Protein AF-A0A956QJ34-F1 (afdb_monomer_lite)

Structure (mmCIF, N/CA/C/O backbone):
data_AF-A0A956QJ34-F1
#
_entry.id   AF-A0A956QJ34-F1
#
loop_
_atom_site.group_PDB
_atom_site.id
_atom_site.type_symbol
_atom_site.label_atom_id
_atom_site.label_alt_id
_atom_site.label_comp_id
_atom_site.label_asym_id
_atom_site.label_entity_id
_atom_site.label_seq_id
_atom_site.pdbx_PDB_ins_code
_atom_site.Cartn_x
_atom_site.Cartn_y
_atom_site.Cartn_z
_atom_site.occupancy
_atom_site.B_iso_or_equiv
_atom_site.auth_seq_id
_atom_site.auth_comp_id
_atom_site.auth_asym_id
_atom_site.auth_atom_id
_atom_site.pdbx_PDB_model_num
ATOM 1 N N . MET A 1 1 ? -0.186 14.886 18.503 1.00 52.19 1 MET A N 1
ATOM 2 C CA . MET A 1 1 ? -1.496 14.239 18.730 1.00 52.19 1 MET A CA 1
ATOM 3 C C . MET A 1 1 ? -1.868 13.532 17.448 1.00 52.19 1 MET A C 1
ATOM 5 O O . MET A 1 1 ? -1.970 14.208 16.432 1.00 52.19 1 MET A O 1
ATOM 9 N N . ALA A 1 2 ? -1.998 12.209 17.478 1.00 63.25 2 ALA A N 1
ATOM 10 C CA . ALA A 1 2 ? -2.493 11.466 16.329 1.00 63.25 2 ALA A CA 1
ATOM 11 C C . ALA A 1 2 ? -3.975 11.788 16.084 1.00 63.25 2 ALA A C 1
ATOM 13 O O . ALA A 1 2 ? -4.710 12.166 17.001 1.00 63.25 2 ALA A O 1
ATOM 14 N N . ALA A 1 3 ? -4.411 11.689 14.831 1.00 85.81 3 ALA A N 1
ATOM 15 C CA . ALA A 1 3 ? -5.811 11.859 14.484 1.00 85.81 3 ALA A CA 1
ATOM 16 C C . ALA A 1 3 ? -6.603 10.595 14.852 1.00 85.81 3 ALA A C 1
ATOM 18 O O . ALA A 1 3 ? -6.095 9.487 14.744 1.00 85.81 3 ALA A O 1
ATOM 19 N N . LEU A 1 4 ? -7.879 10.749 15.222 1.00 89.19 4 LEU A N 1
ATOM 20 C CA . LEU A 1 4 ? -8.720 9.631 15.678 1.00 89.19 4 LEU A CA 1
ATOM 21 C C . LEU A 1 4 ? -8.763 8.430 14.712 1.00 89.19 4 LEU A C 1
ATOM 23 O O . LEU A 1 4 ? -8.824 7.298 15.169 1.00 89.19 4 LEU A O 1
ATOM 27 N N . HIS A 1 5 ? -8.722 8.661 13.395 1.00 87.50 5 HIS A N 1
ATOM 28 C CA . HIS A 1 5 ? -8.727 7.571 12.412 1.00 87.50 5 HIS A CA 1
ATOM 29 C C . HIS A 1 5 ? -7.421 6.761 12.418 1.00 87.50 5 HIS A C 1
ATOM 31 O O . HIS A 1 5 ? -7.475 5.551 12.239 1.00 87.50 5 HIS A O 1
ATOM 37 N N . GLU A 1 6 ? -6.271 7.382 12.689 1.00 87.19 6 GLU A N 1
ATOM 38 C CA . GLU A 1 6 ? -5.000 6.657 12.821 1.00 87.19 6 GLU A CA 1
ATOM 39 C C . GLU A 1 6 ? -5.003 5.750 14.054 1.00 87.19 6 GLU A C 1
ATOM 41 O O . GLU A 1 6 ? -4.564 4.606 13.992 1.00 87.19 6 GLU A O 1
ATOM 46 N N . GLU A 1 7 ? -5.602 6.210 15.152 1.00 91.75 7 GLU A N 1
ATOM 47 C CA . GLU A 1 7 ? -5.738 5.397 16.365 1.00 91.75 7 GLU A CA 1
ATOM 48 C C . GLU A 1 7 ? -6.733 4.247 16.196 1.00 91.75 7 GLU A C 1
ATOM 50 O O . GLU A 1 7 ? -6.489 3.130 16.648 1.00 91.75 7 GLU A O 1
ATOM 55 N N . MET A 1 8 ? -7.837 4.489 15.484 1.00 92.75 8 MET A N 1
ATOM 56 C CA . MET A 1 8 ? -8.764 3.424 15.095 1.00 92.75 8 MET A CA 1
ATOM 57 C C . MET A 1 8 ? -8.072 2.377 14.214 1.00 92.75 8 MET A C 1
ATOM 59 O O . MET A 1 8 ? -8.263 1.184 14.442 1.00 92.75 8 MET A O 1
ATOM 63 N N . LYS A 1 9 ? -7.243 2.804 13.246 1.00 89.44 9 LYS A N 1
ATOM 64 C CA . LYS A 1 9 ? -6.450 1.892 12.409 1.00 89.44 9 LYS A CA 1
ATOM 65 C C . LYS A 1 9 ? -5.505 1.043 13.248 1.00 89.44 9 LYS A C 1
ATOM 67 O O . LYS A 1 9 ? -5.485 -0.168 13.071 1.00 89.44 9 LYS A O 1
ATOM 72 N N . ALA A 1 10 ? -4.756 1.663 14.160 1.00 86.50 10 ALA A N 1
ATOM 73 C CA . ALA A 1 10 ? -3.816 0.955 15.024 1.00 86.50 10 ALA A CA 1
ATOM 74 C C . ALA A 1 10 ? -4.523 -0.121 15.860 1.00 86.50 10 ALA A C 1
ATOM 76 O O . ALA A 1 10 ? -4.116 -1.277 15.839 1.00 86.50 10 ALA A O 1
ATOM 77 N N . VAL A 1 11 ? -5.636 0.229 16.514 1.00 92.12 11 VAL A N 1
ATOM 78 C CA . VAL A 1 11 ? -6.404 -0.713 17.342 1.00 92.12 11 VAL A CA 1
ATOM 79 C C . VAL A 1 11 ? -6.970 -1.880 16.534 1.00 92.12 11 VAL A C 1
ATOM 81 O O . VAL A 1 11 ? -6.921 -3.017 16.998 1.00 92.12 11 VAL A O 1
ATOM 84 N N . LEU A 1 12 ? -7.521 -1.617 15.349 1.00 90.69 12 LEU A N 1
ATOM 85 C CA . LEU A 1 12 ? -8.081 -2.670 14.501 1.00 90.69 12 LEU A CA 1
ATOM 86 C C . LEU A 1 12 ? -6.990 -3.541 13.862 1.00 90.69 12 LEU A C 1
ATOM 88 O O . LEU A 1 12 ? -7.183 -4.744 13.723 1.00 90.69 12 LEU A O 1
ATOM 92 N N . SER A 1 13 ? -5.836 -2.954 13.536 1.00 84.88 13 SER A N 1
ATOM 93 C CA . SER A 1 13 ? -4.658 -3.687 13.060 1.00 84.88 13 SER A CA 1
ATOM 94 C C . SER A 1 13 ? -4.116 -4.628 14.139 1.00 84.88 13 SER A C 1
ATOM 96 O O . SER A 1 13 ? -3.889 -5.803 13.876 1.00 84.88 13 SER A O 1
ATOM 98 N N . GLU A 1 14 ? -3.997 -4.148 15.382 1.00 85.12 14 GLU A N 1
ATOM 99 C CA . GLU A 1 14 ? -3.580 -4.959 16.536 1.00 85.12 14 GLU A CA 1
ATOM 100 C C . GLU A 1 14 ? -4.583 -6.072 16.867 1.00 85.12 14 GLU A C 1
ATOM 102 O O . GLU A 1 14 ? -4.193 -7.143 17.323 1.00 85.12 14 GLU A O 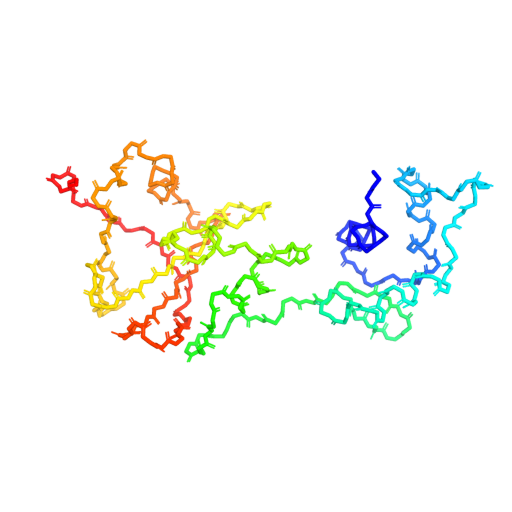1
ATOM 107 N N . ALA A 1 15 ? -5.879 -5.824 16.662 1.00 86.69 15 ALA A N 1
ATOM 108 C CA . ALA A 1 15 ? -6.923 -6.810 16.912 1.00 86.69 15 ALA A CA 1
ATOM 109 C C . ALA A 1 15 ? -6.983 -7.912 15.848 1.00 86.69 15 ALA A C 1
ATOM 111 O O 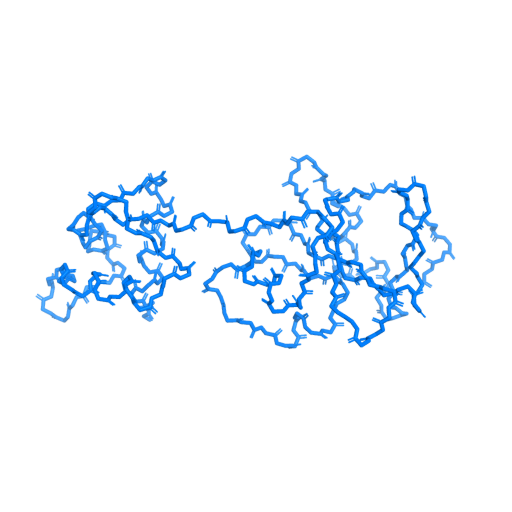. ALA A 1 15 ? -7.406 -9.017 16.166 1.00 86.69 15 ALA A O 1
ATOM 112 N N . GLN A 1 16 ? -6.603 -7.598 14.604 1.00 81.88 16 GLN A N 1
ATOM 113 C CA . GLN A 1 16 ? -6.753 -8.464 13.427 1.00 81.88 16 GLN A CA 1
ATOM 114 C C . GLN A 1 16 ? -8.183 -8.998 13.200 1.00 81.88 16 GLN A C 1
ATOM 116 O O . GLN A 1 16 ? -8.385 -9.965 12.470 1.00 81.88 16 GLN A O 1
ATOM 121 N N . GLU A 1 17 ? -9.192 -8.349 13.782 1.00 88.31 17 GLU A N 1
ATOM 122 C CA . GLU A 1 17 ?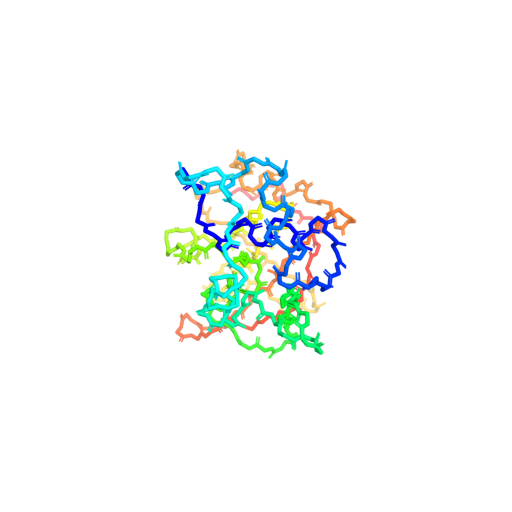 -10.603 -8.696 13.625 1.00 88.31 17 GLU A CA 1
ATOM 123 C C . GLU A 1 17 ? -11.496 -7.448 13.745 1.00 88.31 17 GLU A C 1
ATOM 125 O O . GLU A 1 17 ? -11.101 -6.460 14.380 1.00 88.31 17 GLU A O 1
ATOM 130 N N . PRO A 1 18 ? -12.713 -7.460 13.165 1.00 93.50 18 PRO A N 1
ATOM 131 C CA . PRO A 1 18 ? -13.675 -6.387 13.369 1.00 93.50 18 PRO A CA 1
ATOM 132 C C . PRO A 1 18 ? -14.081 -6.268 14.842 1.00 93.50 18 PRO A C 1
ATOM 134 O O . PRO A 1 18 ? -14.436 -7.254 15.489 1.00 93.50 18 PRO A O 1
ATOM 137 N N . LEU A 1 19 ? -14.099 -5.042 15.362 1.00 96.06 19 LEU A N 1
ATOM 138 C CA . LEU A 1 19 ? -14.433 -4.752 16.755 1.00 96.06 19 LEU A CA 1
ATOM 139 C C . LEU A 1 19 ? -15.710 -3.928 16.884 1.00 96.06 19 LEU A C 1
ATOM 141 O O . LEU A 1 19 ? -16.022 -3.076 16.053 1.00 96.06 19 LEU A O 1
ATOM 145 N N . GLU A 1 20 ? -16.411 -4.115 17.999 1.00 97.31 20 GLU A N 1
ATOM 146 C CA . GLU A 1 20 ? -17.481 -3.205 18.400 1.00 97.31 20 GLU A CA 1
ATOM 147 C C . GLU A 1 20 ? -16.931 -1.774 18.553 1.00 97.31 20 GLU A C 1
ATOM 149 O O . GLU A 1 20 ? -15.875 -1.586 19.169 1.00 97.31 20 GLU A O 1
ATOM 154 N N . PRO A 1 21 ? -17.647 -0.733 18.091 1.00 96.62 21 PRO A N 1
ATOM 155 C CA . PRO A 1 21 ? -17.224 0.658 18.269 1.00 96.62 21 PRO A CA 1
ATOM 156 C C . PRO A 1 21 ? -16.893 1.041 19.723 1.00 96.62 21 PRO A C 1
ATOM 158 O O . PRO A 1 21 ? -16.019 1.876 19.964 1.00 96.62 21 PRO A O 1
ATOM 161 N N . ALA A 1 22 ? -17.569 0.419 20.697 1.00 95.12 22 ALA A N 1
ATOM 162 C CA . ALA A 1 22 ? -17.275 0.571 22.122 1.00 95.12 22 ALA A CA 1
ATOM 163 C C . ALA A 1 22 ? -15.912 -0.022 22.509 1.00 95.12 22 ALA A C 1
ATOM 165 O O . ALA A 1 22 ? -15.121 0.657 23.159 1.00 95.12 22 ALA A O 1
ATOM 166 N N . ALA A 1 23 ? -15.595 -1.229 22.034 1.00 94.94 23 ALA A N 1
ATOM 167 C CA . ALA A 1 23 ? -14.302 -1.865 22.276 1.00 94.94 23 ALA A CA 1
ATOM 168 C C . ALA A 1 23 ? -13.145 -1.060 21.658 1.00 94.94 23 ALA A C 1
ATOM 170 O O . ALA A 1 23 ? -12.076 -0.953 22.256 1.00 94.94 23 ALA A O 1
ATOM 171 N N . ILE A 1 24 ? -13.362 -0.432 20.496 1.00 94.50 24 ILE A N 1
ATOM 172 C CA . ILE A 1 24 ? -12.372 0.471 19.889 1.00 94.50 24 ILE A CA 1
ATOM 173 C C . ILE A 1 24 ? -12.129 1.685 20.792 1.00 94.50 24 ILE A C 1
ATOM 175 O O . ILE A 1 24 ? -10.982 2.004 21.097 1.00 94.50 24 ILE A O 1
ATOM 179 N N . ALA A 1 25 ? -13.193 2.343 21.264 1.00 93.44 25 ALA A N 1
ATOM 180 C CA . ALA A 1 25 ? -13.077 3.485 22.173 1.00 93.44 25 ALA A CA 1
ATOM 181 C C . ALA A 1 25 ? -12.336 3.132 23.476 1.00 93.44 25 ALA A C 1
ATOM 183 O O . ALA A 1 25 ? -11.500 3.911 23.940 1.00 93.44 25 ALA A O 1
ATOM 184 N N . GLU A 1 26 ? -12.616 1.959 24.045 1.00 91.50 26 GLU A N 1
ATOM 185 C CA . GLU A 1 26 ? -11.951 1.454 25.248 1.00 91.50 26 GLU A CA 1
ATOM 186 C C . GLU A 1 26 ? -10.467 1.177 25.014 1.00 91.50 26 GLU A C 1
ATOM 188 O O . GLU A 1 26 ? -9.641 1.620 25.807 1.00 91.50 26 GLU A O 1
ATOM 193 N N . ARG A 1 27 ? -10.098 0.517 23.909 1.00 93.25 27 ARG A N 1
ATOM 194 C CA . ARG A 1 27 ? -8.692 0.229 23.577 1.00 93.25 27 ARG A CA 1
ATOM 195 C C . ARG A 1 27 ? -7.888 1.499 23.280 1.00 93.25 27 ARG A C 1
ATOM 197 O O . ARG A 1 27 ? -6.745 1.622 23.722 1.00 93.25 27 ARG A O 1
ATOM 204 N N . ILE A 1 28 ? -8.487 2.483 22.606 1.00 91.75 28 ILE A N 1
ATOM 205 C CA . ILE A 1 28 ? -7.862 3.800 22.397 1.00 91.75 28 ILE A CA 1
ATOM 206 C C . ILE A 1 28 ? -7.606 4.496 23.745 1.00 91.75 28 ILE A C 1
ATOM 208 O O . ILE A 1 28 ? -6.532 5.059 23.957 1.00 91.75 28 ILE A O 1
ATOM 212 N N . ALA A 1 29 ? -8.563 4.433 24.676 1.00 88.94 29 ALA A N 1
ATOM 213 C CA . ALA A 1 29 ? -8.399 5.016 26.005 1.00 88.94 29 ALA A CA 1
ATOM 214 C C . ALA A 1 29 ? -7.357 4.260 26.850 1.00 88.94 29 ALA A C 1
ATOM 216 O O . ALA A 1 29 ? -6.493 4.887 27.460 1.00 88.94 29 ALA A O 1
ATOM 217 N N . ALA A 1 30 ? -7.404 2.924 26.851 1.00 86.44 30 ALA A N 1
ATOM 218 C CA . ALA A 1 30 ? -6.505 2.059 27.615 1.00 86.44 30 ALA A CA 1
ATOM 219 C C . ALA A 1 30 ? -5.049 2.157 27.146 1.00 86.44 30 ALA A C 1
ATOM 221 O O . ALA A 1 30 ? -4.130 2.083 27.956 1.00 86.44 30 ALA A O 1
ATOM 222 N N . SER A 1 31 ? -4.832 2.374 25.848 1.00 83.12 31 SER A N 1
ATOM 223 C CA . SER A 1 31 ? -3.497 2.594 25.291 1.00 83.12 31 SER A CA 1
ATOM 224 C C . SER A 1 31 ? -2.930 3.989 25.586 1.00 83.12 31 SER A C 1
ATOM 226 O O . SER A 1 31 ? -1.773 4.257 25.274 1.00 83.12 31 SER A O 1
ATOM 228 N N . GLY A 1 32 ? -3.729 4.897 26.164 1.00 80.75 32 GLY A N 1
ATOM 229 C CA . GLY A 1 32 ? -3.329 6.275 26.454 1.00 80.75 32 GLY A CA 1
ATOM 230 C C . GLY A 1 32 ? -3.068 7.128 25.208 1.00 80.75 32 GLY A C 1
ATOM 231 O O . GLY A 1 32 ? -2.627 8.271 25.335 1.00 80.75 32 GLY A O 1
ATOM 232 N N . ARG A 1 33 ? -3.342 6.601 24.007 1.00 71.69 33 ARG A N 1
ATOM 233 C CA . ARG A 1 33 ? -3.003 7.243 22.729 1.00 71.69 33 ARG A CA 1
ATOM 234 C C . ARG A 1 33 ? -3.897 8.438 22.424 1.00 71.69 33 ARG A C 1
ATOM 236 O O . ARG A 1 33 ? -3.444 9.434 21.858 1.00 71.69 33 ARG A O 1
ATOM 243 N N . LEU A 1 34 ? -5.163 8.372 22.841 1.00 77.81 34 LEU A N 1
ATOM 244 C CA . LEU A 1 34 ? -6.110 9.465 22.656 1.00 77.81 34 LEU A CA 1
ATOM 245 C C . LEU A 1 34 ? -7.120 9.505 23.800 1.00 77.81 34 LEU A C 1
ATOM 247 O O . LEU A 1 34 ? -8.031 8.687 23.896 1.00 77.81 34 LEU A O 1
ATOM 251 N N . VAL A 1 35 ? -6.964 10.502 24.667 1.00 67.62 35 VAL A N 1
ATOM 252 C CA . VAL A 1 35 ? -7.870 10.741 25.790 1.00 67.62 35 VAL A CA 1
ATOM 253 C C . VAL A 1 35 ? -8.455 12.135 25.641 1.00 67.62 35 VAL A C 1
ATOM 255 O O . VAL A 1 35 ? -7.762 13.091 25.279 1.00 67.62 35 VAL A O 1
ATOM 258 N N . ARG A 1 36 ? -9.756 12.274 25.889 1.00 77.75 36 ARG A N 1
ATOM 259 C CA . ARG A 1 36 ? -10.378 13.596 25.941 1.00 77.75 36 ARG A CA 1
ATOM 260 C C . ARG A 1 36 ? -9.806 14.397 27.113 1.00 77.75 36 ARG A C 1
ATOM 262 O O . ARG A 1 36 ? -9.328 13.834 28.094 1.00 77.75 36 ARG A O 1
ATOM 269 N N . LYS A 1 37 ? -9.930 15.728 27.053 1.00 74.88 37 LYS A N 1
ATOM 270 C CA . LYS A 1 37 ? -9.506 16.634 28.142 1.00 74.88 37 LYS A CA 1
ATOM 271 C C . LYS A 1 37 ? -10.150 16.313 29.498 1.00 74.88 37 LYS A C 1
ATOM 273 O O . LYS A 1 37 ? -9.597 16.678 30.524 1.00 74.88 37 LYS A O 1
ATOM 278 N N . ASP A 1 38 ? -11.309 15.656 29.498 1.00 76.69 38 ASP A N 1
ATOM 279 C CA . ASP A 1 38 ? -12.031 15.215 30.694 1.00 76.69 38 ASP A CA 1
ATOM 280 C C . ASP A 1 38 ? -11.621 13.811 31.181 1.00 76.69 38 ASP A C 1
ATOM 282 O O . ASP A 1 38 ? -12.276 13.259 32.061 1.00 76.69 38 ASP A O 1
ATOM 286 N N . GLY A 1 39 ? -10.566 13.216 30.612 1.00 74.75 39 GLY A N 1
ATOM 287 C CA . GLY A 1 39 ? -10.059 11.893 30.987 1.00 74.75 39 GLY A CA 1
ATOM 288 C C . GLY A 1 39 ? -10.944 10.728 30.537 1.00 74.75 39 GLY A C 1
ATOM 289 O O . GLY A 1 39 ? -10.623 9.575 30.808 1.00 74.75 39 GLY A O 1
ATOM 290 N N . LYS A 1 40 ? -12.061 11.006 29.853 1.00 80.25 40 LYS A N 1
ATOM 291 C CA . LYS A 1 40 ? -13.002 9.980 29.399 1.00 80.25 40 LYS A CA 1
ATOM 292 C C . LYS A 1 40 ? -12.605 9.419 28.028 1.00 80.25 40 LYS A C 1
ATOM 294 O O . LYS A 1 40 ? -11.994 10.136 27.225 1.00 80.25 40 LYS A O 1
ATOM 299 N N . PRO A 1 41 ? -13.010 8.173 27.717 1.00 83.56 41 PRO A N 1
ATOM 300 C CA . PRO A 1 41 ? -12.869 7.612 26.381 1.00 83.56 41 PRO A CA 1
ATOM 301 C C . PRO A 1 41 ? -13.565 8.460 25.314 1.00 83.56 41 PRO A C 1
ATOM 303 O O . PRO A 1 41 ? -14.525 9.196 25.579 1.00 83.56 41 PRO A O 1
ATOM 306 N N . VAL A 1 42 ? -13.096 8.324 24.076 1.00 89.19 42 VAL A N 1
ATOM 307 C CA . VAL A 1 42 ? -13.759 8.907 22.907 1.00 89.19 42 VAL A CA 1
ATOM 308 C C . VAL A 1 42 ? -15.180 8.326 22.792 1.00 89.19 42 VAL A C 1
ATOM 310 O O . VAL A 1 42 ? -15.345 7.113 22.886 1.00 89.19 42 VAL A O 1
ATOM 313 N N . PRO A 1 43 ? -16.233 9.143 22.599 1.00 93.19 43 PRO A N 1
ATOM 314 C CA . PRO A 1 43 ? -17.591 8.639 22.449 1.00 93.19 43 PRO A CA 1
ATOM 315 C C . PRO A 1 43 ? -17.718 7.675 21.276 1.00 93.19 43 PRO A C 1
ATOM 317 O O . PRO A 1 43 ? -17.251 7.973 20.178 1.00 93.19 43 PRO A O 1
ATOM 320 N N . VAL A 1 44 ? -18.476 6.598 21.472 1.00 94.19 44 VAL A N 1
ATOM 321 C CA . VAL A 1 44 ? -18.819 5.637 20.412 1.00 94.19 44 VAL A CA 1
ATOM 322 C C . VAL A 1 44 ? -19.376 6.331 19.167 1.00 94.19 44 VAL A C 1
ATOM 324 O O . VAL A 1 44 ? -18.954 6.039 18.053 1.00 94.19 44 VAL A O 1
ATOM 327 N N . ALA A 1 45 ? -20.250 7.326 19.345 1.00 94.00 45 ALA A N 1
ATOM 328 C CA . ALA A 1 45 ? -20.796 8.100 18.232 1.00 94.00 45 ALA A CA 1
ATOM 329 C C . ALA A 1 45 ? -19.709 8.807 17.399 1.00 94.00 45 ALA A C 1
ATOM 331 O O . ALA A 1 45 ? -19.852 8.927 16.186 1.00 94.00 45 ALA A O 1
ATOM 332 N N . GLN A 1 46 ? -18.608 9.246 18.021 1.00 93.62 46 GLN A N 1
ATOM 333 C CA . GLN A 1 46 ? -17.477 9.834 17.299 1.00 93.62 46 GLN A CA 1
ATOM 334 C C . GLN A 1 46 ? -16.656 8.779 16.557 1.00 93.62 46 GLN A C 1
ATOM 336 O O . GLN A 1 46 ? -16.183 9.081 15.466 1.00 93.62 46 GLN A O 1
ATOM 341 N N . ILE A 1 47 ? -16.513 7.565 17.101 1.00 94.75 47 ILE A N 1
ATOM 342 C CA . ILE A 1 47 ? -15.877 6.434 16.404 1.00 94.75 47 ILE A CA 1
ATOM 343 C C . ILE A 1 47 ? -16.672 6.085 15.143 1.00 94.75 47 ILE A C 1
ATOM 345 O O . ILE A 1 47 ? -16.114 6.066 14.051 1.00 94.75 47 ILE A O 1
ATOM 349 N N . VAL A 1 48 ? -17.990 5.905 15.272 1.00 95.06 48 VAL A N 1
ATOM 350 C CA . VAL A 1 48 ? -18.877 5.576 14.143 1.00 95.06 48 VAL A CA 1
ATOM 351 C C . VAL A 1 48 ? -18.891 6.697 13.103 1.00 95.06 48 VAL A C 1
ATOM 353 O O . VAL A 1 48 ? -18.677 6.443 11.920 1.00 95.06 48 VAL A O 1
ATOM 356 N N . ALA A 1 49 ? -19.072 7.951 13.531 1.00 93.19 49 ALA A N 1
ATOM 357 C CA . ALA A 1 49 ? -19.044 9.097 12.622 1.00 93.19 49 ALA A CA 1
ATOM 358 C C . ALA A 1 49 ? -17.684 9.247 11.928 1.00 93.19 49 ALA A C 1
ATOM 360 O O . ALA A 1 49 ? -17.617 9.668 10.773 1.00 93.19 49 ALA A O 1
ATOM 361 N N . ARG A 1 50 ? -16.588 8.903 12.618 1.00 93.88 50 ARG A N 1
ATOM 362 C CA . ARG A 1 50 ? -15.254 8.910 12.025 1.00 93.88 50 ARG A CA 1
ATOM 363 C C . ARG A 1 50 ? -15.115 7.806 10.989 1.00 93.88 50 ARG A C 1
ATOM 365 O O . ARG A 1 50 ? -14.688 8.126 9.893 1.00 93.88 50 ARG A O 1
ATOM 372 N N . ALA A 1 51 ? -15.510 6.572 11.290 1.00 92.31 51 ALA A N 1
ATOM 373 C CA . ALA A 1 51 ? -15.465 5.475 10.326 1.00 92.31 51 ALA A CA 1
ATOM 374 C C . ALA A 1 51 ? -16.251 5.811 9.049 1.00 92.31 51 ALA A C 1
ATOM 376 O O . ALA A 1 51 ? -15.719 5.689 7.952 1.00 92.31 51 ALA A O 1
ATOM 377 N N . GLY A 1 52 ? -17.464 6.359 9.190 1.00 89.81 52 GLY A N 1
ATOM 378 C CA . GLY A 1 52 ? -18.290 6.767 8.047 1.00 89.81 52 GLY A CA 1
ATOM 379 C C . GLY A 1 52 ? -17.691 7.887 7.187 1.00 89.81 52 GLY A C 1
ATOM 380 O O . GLY A 1 52 ? -18.073 8.035 6.031 1.00 89.81 52 GLY A O 1
ATOM 381 N N . LYS A 1 53 ? -16.739 8.667 7.718 1.00 89.25 53 LYS A N 1
ATOM 382 C CA . LYS A 1 53 ? -16.008 9.687 6.951 1.00 89.25 53 LYS A CA 1
ATOM 383 C C . LYS A 1 53 ? -14.861 9.098 6.112 1.00 89.25 53 LYS A C 1
ATOM 385 O O . LYS A 1 53 ? -14.423 9.770 5.187 1.00 89.25 53 LYS A O 1
ATOM 390 N N . TYR A 1 54 ? -14.394 7.891 6.436 1.00 84.69 54 TYR A N 1
ATOM 391 C CA . TYR A 1 54 ? -13.265 7.221 5.777 1.00 84.69 54 TYR A CA 1
ATOM 392 C C . TYR A 1 54 ? -13.664 5.801 5.313 1.00 84.69 54 TYR A C 1
ATOM 394 O O . TYR A 1 54 ? -13.129 4.809 5.823 1.00 84.69 54 TYR A O 1
ATOM 402 N N . PRO A 1 55 ? -14.637 5.671 4.389 1.00 85.94 55 PRO A N 1
ATOM 403 C CA . PRO A 1 55 ? -15.125 4.377 3.888 1.00 85.94 55 PRO A CA 1
ATOM 404 C C . PRO A 1 55 ? -14.079 3.564 3.099 1.00 85.94 55 PRO A C 1
ATOM 406 O O . PRO A 1 55 ? -14.300 2.396 2.773 1.00 85.94 55 PRO A O 1
ATOM 409 N N . GLU A 1 56 ? -12.952 4.176 2.748 1.00 76.88 56 GLU A N 1
ATOM 410 C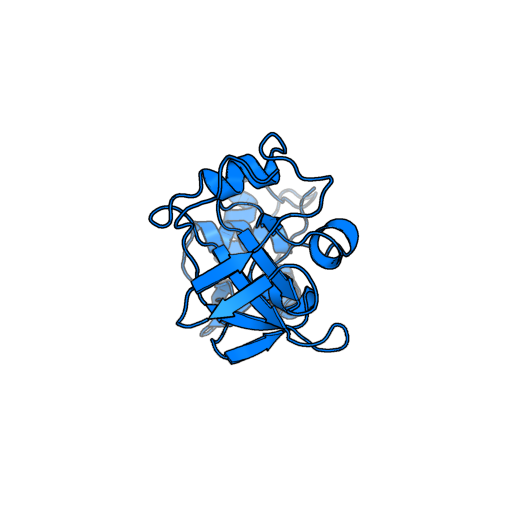 CA . GLU A 1 56 ? -11.779 3.532 2.160 1.00 76.88 56 GLU A CA 1
ATOM 411 C C . GLU A 1 56 ? -10.890 2.831 3.199 1.00 76.88 56 GLU A C 1
ATOM 413 O O . GLU A 1 56 ? -10.150 1.916 2.847 1.00 76.88 56 GLU A O 1
ATOM 418 N N . LEU A 1 57 ? -10.978 3.232 4.474 1.00 83.75 57 LEU A N 1
ATOM 419 C CA . LEU A 1 57 ? -10.169 2.683 5.569 1.00 83.75 57 LEU A CA 1
ATOM 420 C C . LEU A 1 57 ? -10.953 1.702 6.438 1.00 83.75 57 LEU A C 1
ATOM 422 O O . LEU A 1 57 ? -10.392 0.720 6.923 1.00 83.75 57 LEU A O 1
ATOM 426 N N . PHE A 1 58 ? -12.238 1.976 6.648 1.00 91.38 58 PHE A N 1
ATOM 427 C CA . PHE A 1 58 ? -13.081 1.213 7.559 1.00 91.38 58 PHE A CA 1
ATOM 428 C C . PHE A 1 58 ? -14.284 0.635 6.834 1.00 91.38 58 PHE A C 1
ATOM 430 O O . PHE A 1 58 ? -14.877 1.270 5.962 1.00 91.38 58 PHE A O 1
ATOM 437 N N . GLU A 1 59 ? -14.689 -0.549 7.264 1.00 92.25 59 GLU A N 1
ATOM 438 C CA . GLU A 1 59 ? -15.930 -1.177 6.839 1.00 92.25 59 GLU A CA 1
ATOM 439 C C . GLU A 1 59 ? -16.783 -1.556 8.046 1.00 92.25 59 GLU A C 1
ATOM 441 O O . GLU A 1 59 ? -16.271 -1.772 9.147 1.00 92.25 59 GLU A O 1
ATOM 446 N N . ASN A 1 60 ? -18.100 -1.596 7.846 1.00 92.38 60 ASN A N 1
ATOM 447 C CA . ASN A 1 60 ? -19.026 -2.095 8.851 1.00 92.38 60 ASN A CA 1
ATOM 448 C C . ASN A 1 60 ? -19.409 -3.534 8.501 1.00 92.38 60 ASN A C 1
ATOM 450 O O . ASN A 1 60 ? -19.993 -3.771 7.445 1.00 92.38 60 ASN A O 1
ATOM 454 N N . ILE A 1 61 ? -19.092 -4.465 9.395 1.00 90.00 61 ILE A N 1
ATOM 455 C CA . ILE A 1 61 ? -19.402 -5.887 9.266 1.00 90.00 61 ILE A CA 1
ATOM 456 C C . ILE A 1 61 ? -20.309 -6.238 10.442 1.00 90.00 61 ILE A C 1
ATOM 458 O O . ILE A 1 61 ? -19.853 -6.339 11.579 1.00 90.00 61 ILE A O 1
ATOM 462 N N . GLU A 1 62 ? -21.610 -6.357 10.172 1.00 90.88 62 GLU A N 1
ATOM 463 C CA . GLU A 1 62 ? -22.628 -6.735 11.165 1.00 90.88 62 GLU A CA 1
ATOM 464 C C . GLU A 1 62 ? -22.620 -5.863 12.440 1.00 90.88 62 GLU A C 1
ATOM 466 O O . GLU A 1 62 ? -22.784 -6.353 13.553 1.00 90.88 62 GLU A O 1
ATOM 471 N N . GLY A 1 63 ? -22.420 -4.549 12.296 1.00 90.38 63 GLY A N 1
ATOM 472 C CA . GLY A 1 63 ? -22.381 -3.612 13.426 1.00 90.38 63 GLY A CA 1
ATOM 473 C C . GLY A 1 63 ? -20.989 -3.402 14.029 1.00 90.38 63 GLY A C 1
ATOM 474 O O . GLY A 1 63 ? -20.774 -2.392 14.703 1.00 90.38 63 GLY A O 1
ATOM 475 N N . LYS A 1 64 ? -20.020 -4.259 13.700 1.00 95.44 64 LYS A N 1
ATOM 476 C CA . LYS A 1 64 ? -18.608 -4.091 14.058 1.00 95.44 64 LYS A CA 1
ATOM 477 C C . LYS A 1 64 ? -17.876 -3.280 13.000 1.00 95.44 64 LYS A C 1
ATOM 479 O O . LYS A 1 64 ? -18.260 -3.261 11.834 1.00 95.44 64 LYS A O 1
ATOM 484 N N . LEU A 1 65 ? -16.809 -2.608 13.405 1.00 94.88 65 LEU A N 1
ATOM 485 C CA . LEU A 1 65 ? -15.910 -1.907 12.500 1.00 94.88 65 LEU A CA 1
ATOM 486 C C . LEU A 1 65 ? -14.675 -2.763 12.259 1.00 94.88 65 LEU A C 1
ATOM 488 O O . LEU A 1 65 ? -13.997 -3.141 13.209 1.00 94.88 65 LEU A O 1
ATOM 492 N N . GLY A 1 66 ? -14.396 -3.054 10.995 1.00 91.00 66 GLY A N 1
ATOM 493 C CA . GLY A 1 66 ? -13.161 -3.682 10.544 1.00 91.00 66 GLY A CA 1
ATOM 494 C C . GLY A 1 66 ? -12.272 -2.687 9.809 1.00 91.00 66 GLY A C 1
ATOM 495 O O . GLY A 1 66 ? -12.733 -1.631 9.359 1.00 91.00 66 GLY A O 1
ATOM 496 N N . LEU A 1 67 ? -10.992 -3.033 9.674 1.00 87.19 67 LEU A N 1
ATOM 497 C CA . LEU A 1 67 ? -10.183 -2.450 8.612 1.00 87.19 67 LEU A CA 1
ATOM 498 C C . LEU A 1 67 ? -10.693 -3.008 7.299 1.00 87.19 67 LEU A C 1
ATOM 500 O O . LEU A 1 67 ? -10.737 -4.225 7.133 1.00 87.19 67 LEU A O 1
ATOM 504 N N . LYS A 1 68 ? -11.041 -2.118 6.374 1.00 83.75 68 LYS A N 1
ATOM 505 C CA . LYS A 1 68 ? -11.387 -2.549 5.032 1.00 83.75 68 LYS A CA 1
ATOM 506 C C . LYS A 1 68 ? -10.160 -3.214 4.425 1.00 83.75 68 LYS A C 1
ATOM 508 O O . LYS A 1 68 ? -9.097 -2.589 4.370 1.00 83.75 68 LYS A O 1
ATOM 513 N N . ALA A 1 69 ? -10.289 -4.461 3.983 1.00 64.38 69 ALA A N 1
ATOM 514 C CA . ALA A 1 69 ? -9.206 -5.135 3.275 1.00 64.38 69 ALA A CA 1
ATOM 515 C C . ALA A 1 69 ? -8.828 -4.355 2.002 1.00 64.38 69 ALA A C 1
ATOM 517 O O . ALA A 1 69 ? -9.671 -3.651 1.426 1.00 64.38 69 ALA A O 1
ATOM 518 N N . PRO A 1 70 ? -7.558 -4.419 1.563 1.00 64.69 70 PRO A N 1
ATOM 519 C CA . PRO A 1 70 ? -7.174 -4.524 0.180 1.00 64.69 70 PRO A CA 1
ATOM 520 C C . PRO A 1 70 ? -8.312 -4.537 -0.832 1.00 64.69 70 PRO A C 1
ATOM 522 O O . PRO A 1 70 ? -8.929 -5.587 -0.922 1.00 64.69 70 PRO A O 1
ATOM 525 N N . ASP A 1 71 ? -8.582 -3.498 -1.620 1.00 70.62 71 ASP A N 1
ATOM 526 C CA . ASP A 1 71 ? -9.041 -3.822 -2.966 1.00 70.62 71 ASP A CA 1
ATOM 527 C C . ASP A 1 71 ? -7.763 -4.384 -3.589 1.00 70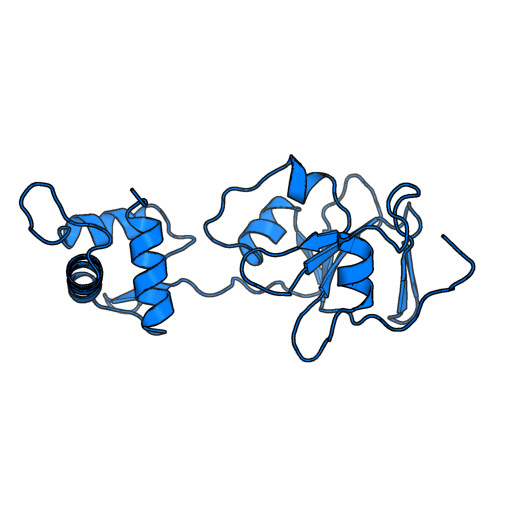.62 71 ASP A C 1
ATOM 529 O O . ASP A 1 71 ? -6.791 -3.624 -3.713 1.00 70.62 71 ASP A O 1
ATOM 533 N N . PRO A 1 72 ? -7.680 -5.692 -3.865 1.00 81.00 72 PRO A N 1
ATOM 534 C CA . PRO A 1 72 ? -6.439 -6.262 -4.348 1.00 81.00 72 PRO A CA 1
ATOM 535 C C . PRO A 1 72 ? -6.047 -5.568 -5.653 1.00 81.00 72 PRO A C 1
ATOM 537 O O . PRO A 1 72 ? -6.902 -5.134 -6.434 1.00 81.00 72 PRO A O 1
ATOM 540 N N . LEU A 1 73 ? -4.743 -5.438 -5.881 1.00 90.75 73 LEU A N 1
ATOM 541 C CA . LEU A 1 73 ? -4.262 -5.156 -7.224 1.00 90.75 73 LEU A CA 1
ATOM 542 C C . LEU A 1 73 ? -4.612 -6.360 -8.103 1.00 90.75 73 LEU A C 1
ATOM 544 O O . LEU A 1 73 ? -4.334 -7.504 -7.744 1.00 90.75 73 LEU A O 1
ATOM 548 N N . VAL A 1 74 ? -5.257 -6.096 -9.234 1.00 92.69 74 VAL A N 1
ATOM 549 C CA . VAL A 1 74 ? -5.718 -7.121 -10.170 1.00 92.69 74 VAL A CA 1
ATOM 550 C C . VAL A 1 74 ? -4.785 -7.123 -11.370 1.00 92.69 74 VAL A C 1
ATOM 552 O O . VAL A 1 74 ? -4.603 -6.093 -12.019 1.00 92.69 74 VAL A O 1
ATOM 555 N N . VAL A 1 75 ? -4.174 -8.274 -11.651 1.00 93.25 75 VAL A N 1
ATOM 556 C CA . VAL A 1 75 ? -3.285 -8.434 -12.810 1.00 93.25 75 VAL A CA 1
ATOM 557 C C . VAL A 1 75 ? -4.056 -8.119 -14.093 1.00 93.25 75 VAL A C 1
ATOM 559 O O . VAL A 1 75 ? -5.165 -8.615 -14.294 1.00 93.25 75 VAL A O 1
ATOM 562 N N . GLY A 1 76 ? -3.471 -7.284 -14.948 1.00 92.44 76 GLY A N 1
ATOM 563 C CA . GLY A 1 76 ? -4.073 -6.815 -16.195 1.00 92.44 76 GLY A CA 1
ATOM 564 C C . GLY A 1 76 ? -4.993 -5.599 -16.048 1.00 92.44 76 GLY A C 1
ATOM 565 O O . GLY A 1 76 ? -5.509 -5.125 -17.055 1.00 92.44 76 GLY A O 1
ATOM 566 N N . GLN A 1 77 ? -5.208 -5.080 -14.834 1.00 95.25 77 GLN A N 1
ATOM 567 C CA . GLN A 1 77 ? -5.957 -3.841 -14.629 1.00 95.25 77 GLN A CA 1
ATOM 568 C C . GLN A 1 77 ? -5.032 -2.618 -14.662 1.00 95.25 77 GLN A C 1
ATOM 570 O O . GLN A 1 77 ? -3.909 -2.659 -14.158 1.00 95.25 77 GLN A O 1
ATOM 575 N N . GLU A 1 78 ? -5.538 -1.524 -15.227 1.00 95.12 78 GLU A N 1
ATOM 576 C CA . GLU A 1 78 ? -4.873 -0.223 -15.252 1.00 95.12 78 GLU A CA 1
ATOM 577 C C . GLU A 1 78 ? -5.088 0.560 -13.950 1.00 95.12 78 GLU A C 1
ATOM 579 O O . GLU A 1 78 ? -6.172 0.548 -13.356 1.00 95.12 78 GLU A O 1
ATOM 584 N N . TYR A 1 79 ? -4.038 1.255 -13.524 1.00 95.00 79 TYR A N 1
ATOM 585 C CA . TYR A 1 79 ? -4.004 2.085 -12.334 1.00 95.00 79 TYR A CA 1
ATOM 586 C C . TYR A 1 79 ? -3.210 3.366 -12.589 1.00 95.00 79 TYR A C 1
ATOM 588 O O . TYR A 1 79 ? -2.081 3.343 -13.092 1.00 95.00 79 TYR A O 1
ATOM 596 N N . THR A 1 80 ? -3.745 4.491 -12.122 1.00 93.81 80 THR A N 1
ATOM 597 C CA . THR A 1 80 ? -2.931 5.685 -11.896 1.00 93.81 80 THR A CA 1
ATOM 598 C C . THR A 1 80 ? -1.951 5.426 -10.744 1.00 93.81 80 THR A C 1
ATOM 600 O O . THR A 1 80 ? -2.170 4.573 -9.877 1.00 93.81 80 THR A O 1
ATOM 603 N N . ARG A 1 81 ? -0.881 6.222 -10.654 1.00 93.31 81 ARG A N 1
ATOM 604 C CA . ARG A 1 81 ? 0.083 6.128 -9.538 1.00 93.31 81 ARG A CA 1
ATOM 605 C C . ARG A 1 81 ? -0.564 6.442 -8.182 1.00 93.31 81 ARG A C 1
ATOM 607 O O . ARG A 1 81 ? -0.159 5.892 -7.163 1.00 93.31 81 ARG A O 1
ATOM 614 N N . GLU A 1 82 ? -1.596 7.286 -8.171 1.00 90.69 82 GLU A N 1
ATOM 615 C CA . GLU A 1 82 ? -2.398 7.580 -6.977 1.00 90.69 82 GLU A CA 1
ATOM 616 C C . GLU A 1 82 ? -3.298 6.403 -6.581 1.00 90.69 82 GLU A C 1
ATOM 618 O O . GLU A 1 82 ? -3.400 6.071 -5.401 1.00 90.69 82 GLU A O 1
ATOM 623 N N . GLN A 1 83 ? -3.914 5.725 -7.551 1.00 90.62 83 GLN A N 1
ATOM 624 C CA . GLN A 1 83 ? -4.677 4.510 -7.278 1.00 90.62 83 GLN A CA 1
ATOM 625 C C . GLN A 1 83 ? -3.760 3.406 -6.743 1.00 90.62 83 GLN A C 1
ATOM 627 O O . GLN A 1 83 ? -4.078 2.825 -5.708 1.00 90.62 83 GLN A O 1
ATOM 632 N N . ALA A 1 84 ? -2.603 3.174 -7.372 1.00 92.50 84 ALA A N 1
ATOM 633 C CA . ALA A 1 84 ? -1.593 2.235 -6.885 1.00 92.50 84 ALA A CA 1
ATOM 634 C C . ALA A 1 84 ? -1.157 2.560 -5.444 1.00 92.50 84 ALA A C 1
ATOM 636 O O . ALA A 1 84 ? -1.169 1.675 -4.589 1.00 92.50 84 ALA A O 1
ATOM 637 N N . HIS A 1 85 ? -0.888 3.835 -5.141 1.00 91.12 85 HIS A N 1
ATOM 638 C CA . HIS A 1 85 ? -0.623 4.302 -3.778 1.00 91.12 85 HIS A CA 1
ATOM 639 C C . HIS A 1 85 ? -1.753 3.948 -2.808 1.00 91.12 85 HIS A C 1
ATOM 641 O O . HIS A 1 85 ? -1.500 3.350 -1.772 1.00 91.12 85 HIS A O 1
ATOM 647 N N . HIS A 1 86 ? -3.010 4.248 -3.136 1.00 85.19 86 HIS A N 1
ATOM 648 C CA . HIS A 1 86 ? -4.135 3.925 -2.253 1.00 85.19 86 HIS A CA 1
ATOM 649 C C . HIS A 1 86 ? -4.348 2.416 -2.058 1.00 85.19 86 HIS A C 1
ATOM 651 O O . HIS A 1 86 ? -4.958 2.005 -1.067 1.00 85.19 86 HIS A O 1
ATOM 657 N N . ARG A 1 87 ? -3.869 1.577 -2.983 1.00 86.81 87 ARG A N 1
ATOM 658 C CA . ARG A 1 87 ? -3.891 0.119 -2.822 1.00 86.81 87 ARG A CA 1
ATOM 659 C C . ARG A 1 87 ? -2.742 -0.390 -1.955 1.00 86.81 87 ARG A C 1
ATOM 661 O O . ARG A 1 87 ? -2.995 -1.259 -1.127 1.00 86.81 87 ARG A O 1
ATOM 668 N N . LEU A 1 88 ? -1.541 0.165 -2.117 1.00 88.12 88 LEU A N 1
ATOM 669 C CA . LEU A 1 88 ? -0.311 -0.319 -1.481 1.00 88.12 88 LEU A CA 1
ATOM 670 C C . LEU A 1 88 ? 0.023 0.368 -0.144 1.00 88.12 88 LEU A C 1
ATOM 672 O O . LEU A 1 88 ? 0.441 -0.298 0.792 1.00 88.12 88 LEU A O 1
ATOM 676 N N . GLU A 1 89 ? -0.197 1.677 -0.008 1.00 82.94 89 GLU A N 1
ATOM 677 C CA . GLU A 1 89 ? 0.163 2.474 1.177 1.00 82.94 89 GLU A CA 1
ATOM 678 C C . GLU A 1 89 ? -1.073 3.186 1.764 1.00 82.94 89 GLU A C 1
ATOM 680 O O . GLU A 1 89 ? -1.302 4.385 1.610 1.00 82.94 89 GLU A O 1
ATOM 685 N N . ARG A 1 90 ? -1.941 2.420 2.433 1.00 72.94 90 ARG A N 1
ATOM 686 C CA . ARG A 1 90 ? -3.245 2.917 2.902 1.00 72.94 90 ARG A CA 1
ATOM 687 C C . ARG A 1 90 ? -3.174 3.892 4.069 1.00 72.94 90 ARG A C 1
ATOM 689 O O . ARG A 1 90 ? -2.502 3.682 5.079 1.00 72.94 90 ARG A O 1
ATOM 696 N N . GLY A 1 91 ? -4.026 4.912 3.991 1.00 68.75 91 GLY A N 1
ATOM 697 C CA . GLY A 1 91 ? -4.202 5.894 5.058 1.00 68.75 91 GLY A CA 1
ATOM 698 C C . GLY A 1 91 ? -2.995 6.812 5.242 1.00 68.75 91 GLY A C 1
ATOM 699 O O . GLY A 1 91 ? -2.903 7.483 6.265 1.00 68.75 91 GLY A O 1
ATOM 700 N N . THR A 1 92 ? -2.086 6.854 4.270 1.00 75.56 92 THR A N 1
ATOM 701 C CA . THR A 1 92 ? -1.151 7.961 4.097 1.00 75.56 92 THR A CA 1
ATOM 702 C C . THR A 1 92 ? -1.675 8.879 2.990 1.00 75.56 92 THR A C 1
ATOM 704 O O . THR A 1 92 ? -2.553 8.514 2.206 1.00 75.56 92 THR A O 1
ATOM 707 N N . ALA A 1 93 ? -1.213 10.129 2.972 1.00 78.25 93 ALA A N 1
ATOM 708 C CA . ALA A 1 93 ? -1.564 11.056 1.903 1.00 78.25 93 ALA A CA 1
ATOM 709 C C . ALA A 1 93 ? -0.685 10.786 0.678 1.00 78.25 93 ALA A C 1
ATOM 711 O O . ALA A 1 93 ? 0.538 10.679 0.816 1.00 78.25 93 ALA A O 1
ATOM 712 N N . PHE A 1 94 ? -1.298 10.753 -0.509 1.00 84.81 94 PHE A N 1
ATOM 713 C CA . PHE A 1 94 ? -0.562 10.645 -1.764 1.00 84.81 94 PHE A CA 1
ATOM 714 C C . PHE A 1 94 ? 0.474 11.772 -1.880 1.00 84.81 94 PHE A C 1
ATOM 716 O O . PHE A 1 94 ? 0.157 12.952 -1.710 1.00 84.81 94 PHE A O 1
ATOM 723 N N . SER A 1 95 ? 1.724 11.403 -2.172 1.00 88.19 95 SER A N 1
ATOM 724 C CA . SER A 1 95 ? 2.844 12.334 -2.342 1.00 88.19 95 SER A CA 1
ATOM 725 C C . SER A 1 95 ? 3.290 12.349 -3.805 1.00 88.19 95 SER A C 1
ATOM 727 O O . SER A 1 95 ? 4.031 11.449 -4.207 1.00 88.19 95 SER A O 1
ATOM 729 N N . PRO A 1 96 ? 2.940 13.378 -4.602 1.00 86.06 96 PRO A N 1
ATOM 730 C CA . PRO A 1 96 ? 3.397 13.490 -5.989 1.00 86.06 96 PRO A CA 1
ATOM 731 C C . PRO A 1 96 ? 4.925 13.525 -6.127 1.00 86.06 96 PRO A C 1
ATOM 733 O O . PRO A 1 96 ? 5.467 13.122 -7.151 1.00 86.06 96 PRO A O 1
ATOM 736 N N . ALA A 1 97 ? 5.634 14.004 -5.099 1.00 81.44 97 ALA A N 1
ATOM 737 C CA . ALA A 1 97 ? 7.091 14.060 -5.103 1.00 81.44 97 ALA A CA 1
ATOM 738 C C . ALA A 1 97 ? 7.729 12.664 -5.084 1.00 81.44 97 ALA A C 1
ATOM 740 O O . ALA A 1 97 ? 8.728 12.458 -5.760 1.00 81.44 97 ALA A O 1
ATOM 741 N N . THR A 1 98 ? 7.142 11.728 -4.336 1.00 84.31 98 THR A N 1
ATOM 742 C CA . THR A 1 98 ? 7.650 10.357 -4.191 1.00 84.31 98 THR A CA 1
ATOM 743 C C . THR A 1 98 ? 7.011 9.440 -5.227 1.00 84.31 98 THR A C 1
ATOM 745 O O . THR A 1 98 ? 7.691 8.811 -6.027 1.00 84.31 98 THR A O 1
ATOM 748 N N . TRP A 1 99 ? 5.681 9.422 -5.265 1.00 90.19 99 TRP A N 1
ATOM 749 C CA . TRP A 1 99 ? 4.912 8.506 -6.094 1.00 90.19 99 TRP A CA 1
ATOM 750 C C . TRP A 1 99 ? 4.769 8.960 -7.542 1.00 90.19 99 TRP A C 1
ATOM 752 O O . TRP A 1 99 ? 4.386 8.147 -8.370 1.00 90.19 99 TRP A O 1
ATOM 762 N N . GLY A 1 100 ? 5.047 10.225 -7.869 1.00 83.06 100 GLY A N 1
ATOM 763 C CA . GLY A 1 100 ? 4.864 10.772 -9.218 1.00 83.06 100 GLY A CA 1
ATOM 764 C C . GLY A 1 100 ? 6.126 10.834 -10.082 1.00 83.06 100 GLY A C 1
ATOM 765 O O . GLY A 1 100 ? 6.012 11.190 -11.251 1.00 83.06 100 GLY A O 1
ATOM 766 N N . LYS A 1 101 ? 7.316 10.542 -9.534 1.00 79.31 101 LYS A N 1
ATOM 767 C CA . LYS A 1 101 ? 8.606 10.762 -10.226 1.00 79.31 101 LYS A CA 1
ATOM 768 C C . LYS A 1 101 ? 9.565 9.577 -10.196 1.00 79.31 101 LYS A C 1
ATOM 770 O O . LYS A 1 101 ? 10.319 9.393 -11.152 1.00 79.31 101 LYS A O 1
ATOM 775 N N . GLU A 1 102 ? 9.573 8.832 -9.097 1.00 83.00 102 GLU A N 1
ATOM 776 C CA . GLU A 1 102 ? 10.518 7.738 -8.879 1.00 83.00 102 GLU A CA 1
ATOM 777 C C . GLU A 1 102 ? 10.051 6.473 -9.588 1.00 83.00 102 GLU A C 1
ATOM 779 O O . GLU A 1 102 ? 8.872 6.147 -9.532 1.00 83.00 102 GLU A O 1
ATOM 784 N N . ASP A 1 103 ? 10.947 5.736 -10.235 1.00 85.56 103 ASP A N 1
ATOM 785 C CA . ASP A 1 103 ? 10.555 4.488 -10.907 1.00 85.56 103 ASP A CA 1
ATOM 786 C C . ASP A 1 103 ? 10.382 3.360 -9.882 1.00 85.56 103 ASP A C 1
ATOM 788 O O . ASP A 1 103 ? 9.474 2.550 -10.016 1.00 85.56 103 ASP A O 1
ATOM 792 N N . ILE A 1 104 ? 11.174 3.377 -8.805 1.00 87.75 104 ILE A N 1
ATOM 793 C CA . ILE A 1 104 ? 11.037 2.485 -7.650 1.00 87.75 104 ILE A CA 1
ATOM 794 C C . ILE A 1 104 ? 10.526 3.297 -6.461 1.00 87.75 104 ILE A C 1
ATOM 796 O O . ILE A 1 104 ? 11.174 4.248 -6.017 1.00 87.75 104 ILE A O 1
ATOM 800 N N . VAL A 1 105 ? 9.380 2.901 -5.917 1.00 89.88 105 VAL A N 1
ATOM 801 C CA . VAL A 1 105 ? 8.742 3.544 -4.767 1.00 89.88 105 VAL A CA 1
ATOM 802 C C . VAL A 1 105 ? 8.668 2.550 -3.605 1.00 89.88 105 VAL A C 1
ATOM 804 O O . VAL A 1 105 ? 7.868 1.617 -3.668 1.00 89.88 105 VAL A O 1
ATOM 807 N N . PRO A 1 106 ? 9.466 2.727 -2.538 1.00 88.38 106 PRO A N 1
ATOM 808 C CA . PRO A 1 106 ? 9.339 1.924 -1.324 1.00 88.38 106 PRO A CA 1
ATOM 809 C C . PRO A 1 106 ? 7.969 2.129 -0.671 1.00 88.38 106 PRO A C 1
ATOM 811 O O . PRO A 1 106 ? 7.526 3.272 -0.523 1.00 88.38 106 PRO A O 1
ATOM 814 N N . ILE A 1 107 ? 7.321 1.042 -0.251 1.00 88.38 107 ILE A N 1
ATOM 815 C CA . ILE A 1 107 ? 6.045 1.093 0.463 1.00 88.38 107 ILE A CA 1
ATOM 816 C C . ILE A 1 107 ? 6.324 1.255 1.955 1.00 88.38 107 ILE A C 1
ATOM 818 O O . ILE A 1 107 ? 6.997 0.430 2.578 1.00 88.38 107 ILE A O 1
ATOM 822 N N . LYS A 1 108 ? 5.827 2.343 2.557 1.00 83.00 108 LYS A N 1
ATOM 823 C CA . LYS A 1 108 ? 6.098 2.607 3.978 1.00 83.00 108 LYS A CA 1
ATOM 824 C C . LYS A 1 108 ? 5.574 1.482 4.868 1.00 83.00 108 LYS A C 1
ATOM 826 O O . LYS A 1 108 ? 4.489 0.955 4.653 1.00 83.00 108 LYS A O 1
ATOM 831 N N . SER A 1 109 ? 6.329 1.207 5.934 1.00 76.19 109 SER A N 1
ATOM 832 C CA . SER A 1 109 ? 6.016 0.186 6.946 1.00 76.19 109 SER A CA 1
ATOM 833 C C . SER A 1 109 ? 6.091 -1.266 6.453 1.00 76.19 109 SER A C 1
ATOM 835 O O . SER A 1 109 ? 5.680 -2.159 7.188 1.00 76.19 109 SER A O 1
ATOM 837 N N . THR A 1 110 ? 6.661 -1.497 5.268 1.00 82.19 110 THR A N 1
ATOM 838 C CA . THR A 1 110 ? 6.954 -2.822 4.698 1.00 82.19 110 THR A CA 1
ATOM 839 C C . THR A 1 110 ? 8.336 -2.811 4.038 1.00 82.19 110 THR A C 1
ATOM 841 O O . THR A 1 110 ? 8.928 -1.742 3.877 1.00 82.19 110 THR A O 1
ATOM 844 N N . GLU A 1 111 ? 8.832 -3.979 3.633 1.00 83.56 111 GLU A N 1
ATOM 845 C CA . GLU A 1 111 ? 10.003 -4.102 2.747 1.00 83.56 111 GLU A CA 1
ATOM 846 C C . GLU A 1 111 ? 9.605 -4.144 1.256 1.00 83.56 111 GLU A C 1
ATOM 848 O O . GLU A 1 111 ? 10.461 -4.240 0.376 1.00 83.56 111 GLU A O 1
ATOM 853 N N . ASP A 1 112 ? 8.307 -4.022 0.962 1.00 88.69 112 ASP A N 1
ATOM 854 C CA . ASP A 1 112 ? 7.762 -4.042 -0.391 1.00 88.69 112 ASP A CA 1
ATOM 855 C C . ASP A 1 112 ? 8.078 -2.746 -1.149 1.00 88.69 112 ASP A C 1
ATOM 857 O O . ASP A 1 112 ? 8.269 -1.663 -0.579 1.00 88.69 112 ASP A O 1
ATOM 861 N N . CYS A 1 113 ? 8.068 -2.828 -2.477 1.00 90.81 113 CYS A N 1
ATOM 862 C CA . CYS A 1 113 ? 8.178 -1.657 -3.338 1.00 90.81 113 CYS A CA 1
ATOM 863 C C . CYS A 1 113 ? 7.281 -1.764 -4.576 1.00 90.81 113 CYS A C 1
ATOM 865 O O . CYS A 1 113 ? 6.901 -2.848 -5.013 1.00 90.81 113 CYS A O 1
ATOM 867 N N . ALA A 1 114 ? 6.934 -0.615 -5.151 1.00 92.75 114 ALA A N 1
ATOM 868 C CA . ALA A 1 114 ? 6.285 -0.520 -6.451 1.00 92.75 114 ALA A CA 1
ATOM 869 C C . ALA A 1 114 ? 7.305 -0.099 -7.513 1.00 92.75 114 ALA A C 1
ATOM 871 O O . ALA A 1 114 ? 7.986 0.913 -7.344 1.00 92.75 114 ALA A O 1
ATOM 872 N N . LEU A 1 115 ? 7.380 -0.853 -8.607 1.00 91.81 115 LEU A N 1
ATOM 873 C CA . LEU A 1 115 ? 8.207 -0.563 -9.774 1.00 91.81 115 LEU A CA 1
ATOM 874 C C . LEU A 1 115 ? 7.310 -0.095 -10.924 1.00 91.81 115 LEU A C 1
ATOM 876 O O . LEU A 1 115 ? 6.438 -0.832 -11.375 1.00 91.81 115 LEU A O 1
ATOM 880 N N . PHE A 1 116 ? 7.536 1.122 -11.407 1.00 91.50 116 PHE A N 1
ATOM 881 C CA . PHE A 1 116 ? 6.809 1.735 -12.513 1.00 91.50 116 PHE A CA 1
ATOM 882 C C . PHE A 1 116 ? 7.704 1.832 -13.747 1.00 91.50 116 PHE A C 1
ATOM 884 O O . PHE A 1 116 ? 8.708 2.542 -13.734 1.00 91.50 116 PHE A O 1
ATOM 891 N N . VAL A 1 117 ? 7.308 1.164 -14.828 1.00 88.62 117 VAL A N 1
ATOM 892 C CA . VAL A 1 117 ? 8.064 1.093 -16.086 1.00 88.62 117 VAL A CA 1
ATOM 893 C C . VAL A 1 117 ? 7.226 1.625 -17.241 1.00 88.62 117 VAL A C 1
ATOM 895 O O . VAL A 1 117 ? 6.026 1.366 -17.325 1.00 88.62 117 VAL A O 1
ATOM 898 N N . THR A 1 118 ? 7.861 2.395 -18.122 1.00 86.75 118 THR A N 1
ATOM 899 C CA . THR A 1 118 ? 7.282 2.870 -19.385 1.00 86.75 118 THR A CA 1
ATOM 900 C C . THR A 1 118 ? 8.142 2.333 -20.526 1.00 86.75 118 THR A C 1
ATOM 902 O O . THR A 1 118 ? 9.330 2.624 -20.522 1.00 86.75 118 THR A O 1
ATOM 905 N N . ASP A 1 119 ? 7.559 1.594 -21.473 1.00 74.50 119 ASP A N 1
ATOM 906 C CA . ASP A 1 119 ? 8.254 0.893 -22.580 1.00 74.50 119 ASP A CA 1
ATOM 907 C C . ASP A 1 119 ? 9.147 1.818 -23.442 1.00 74.50 119 ASP A C 1
ATOM 909 O O . ASP A 1 119 ? 10.155 1.408 -24.009 1.00 74.50 119 ASP A O 1
ATOM 913 N N . GLU A 1 120 ? 8.847 3.119 -23.484 1.00 63.38 120 GLU A N 1
ATOM 914 C CA . GLU A 1 120 ? 9.630 4.123 -24.224 1.00 63.38 120 GLU A CA 1
ATOM 915 C C . GLU A 1 120 ? 10.987 4.496 -23.573 1.00 63.38 120 GLU A C 1
ATOM 917 O O . GLU A 1 120 ? 11.754 5.282 -24.135 1.00 63.38 120 GLU A O 1
ATOM 922 N N . ALA A 1 121 ? 11.308 3.951 -22.394 1.00 55.56 121 ALA A N 1
ATOM 923 C CA . ALA A 1 121 ? 12.567 4.141 -21.669 1.00 55.56 121 ALA A CA 1
ATOM 924 C C . ALA A 1 121 ? 12.983 2.813 -20.999 1.00 55.56 121 ALA A C 1
ATOM 926 O O . ALA A 1 121 ? 12.127 2.017 -20.645 1.00 55.56 121 ALA A O 1
ATOM 927 N N . PRO A 1 122 ? 14.287 2.564 -20.801 1.00 54.22 122 PRO A N 1
ATOM 928 C CA . PRO A 1 122 ? 14.988 1.290 -21.028 1.00 54.22 122 PRO A CA 1
ATOM 929 C C . PRO A 1 122 ? 14.382 0.094 -20.264 1.00 54.22 122 PRO A C 1
ATOM 931 O O . PRO A 1 122 ? 14.872 -0.317 -19.217 1.00 54.22 122 PRO A O 1
ATOM 934 N N . GLY A 1 123 ? 13.278 -0.435 -20.781 1.00 57.19 123 GLY A N 1
ATOM 935 C CA . GLY A 1 123 ? 12.339 -1.275 -20.056 1.00 57.19 123 GLY A CA 1
ATOM 936 C C . GLY A 1 123 ? 11.608 -2.180 -21.034 1.00 57.19 123 GLY A C 1
ATOM 937 O O . GLY A 1 123 ? 10.524 -1.817 -21.461 1.00 57.19 123 GLY A O 1
ATOM 938 N N . SER A 1 124 ? 12.182 -3.323 -21.414 1.00 68.25 124 SER A N 1
ATOM 939 C CA . SER A 1 124 ? 11.539 -4.250 -22.362 1.00 68.25 124 SER A CA 1
ATOM 940 C C . SER A 1 124 ? 11.014 -5.486 -21.639 1.00 68.25 124 SER A C 1
ATOM 942 O O . SER A 1 124 ? 11.740 -6.102 -20.857 1.00 68.25 124 SER A O 1
ATOM 944 N N . LEU A 1 125 ? 9.753 -5.845 -21.883 1.00 73.94 125 LEU A N 1
ATOM 945 C CA . LEU A 1 125 ? 9.139 -7.062 -21.352 1.00 73.94 125 LEU A CA 1
ATOM 946 C C . LEU A 1 125 ? 9.038 -8.109 -22.463 1.00 73.94 125 LEU A C 1
ATOM 948 O O . LEU A 1 125 ? 8.272 -7.945 -23.412 1.00 73.94 125 LEU A O 1
ATOM 952 N N . ALA A 1 126 ? 9.778 -9.206 -22.330 1.00 75.56 126 ALA A N 1
ATOM 953 C CA . ALA A 1 126 ? 9.748 -10.321 -23.270 1.00 75.56 126 ALA A CA 1
ATOM 954 C C . ALA A 1 126 ? 9.715 -11.651 -22.513 1.00 75.56 126 ALA A C 1
ATOM 956 O O . ALA A 1 126 ? 10.501 -11.870 -21.600 1.00 75.56 126 ALA A O 1
ATOM 957 N N . GLU A 1 127 ? 8.782 -12.537 -22.878 1.00 79.06 127 GLU A N 1
ATOM 958 C CA . GLU A 1 127 ? 8.665 -13.895 -22.310 1.00 79.06 127 GLU A CA 1
ATOM 959 C C . GLU A 1 127 ? 8.591 -13.945 -20.766 1.00 79.06 127 GLU A C 1
ATOM 961 O O . GLU A 1 127 ? 9.011 -14.912 -20.137 1.00 79.06 127 GLU A O 1
ATOM 966 N N . GLY A 1 128 ? 8.032 -12.901 -20.140 1.00 79.56 128 GLY A N 1
ATOM 967 C CA . GLY A 1 128 ? 7.941 -12.788 -18.679 1.00 79.56 128 GLY A CA 1
ATOM 968 C C . GLY A 1 128 ? 9.213 -12.271 -17.999 1.00 79.56 128 GLY A C 1
ATOM 969 O O . GLY A 1 128 ? 9.248 -12.189 -16.775 1.00 79.56 128 GLY A O 1
ATOM 970 N N . ILE A 1 129 ? 10.230 -11.887 -18.772 1.00 81.31 129 ILE A N 1
ATOM 971 C CA . ILE A 1 129 ? 11.457 -11.252 -18.294 1.00 81.31 129 ILE A CA 1
ATOM 972 C C . ILE A 1 129 ? 11.390 -9.760 -18.610 1.00 81.31 129 ILE A C 1
ATOM 974 O O . ILE A 1 129 ? 11.199 -9.360 -19.760 1.00 81.31 129 ILE A O 1
ATOM 978 N N . LEU A 1 130 ? 11.550 -8.939 -17.574 1.00 82.94 130 LEU A N 1
ATOM 979 C CA . LEU A 1 130 ? 11.659 -7.491 -17.689 1.00 82.94 130 LEU A CA 1
ATOM 980 C C . LEU A 1 130 ? 13.139 -7.098 -17.670 1.00 82.94 130 LEU A C 1
ATOM 982 O O . LEU A 1 130 ? 13.792 -7.204 -16.634 1.00 82.94 130 LEU A O 1
ATOM 986 N N . GLY A 1 131 ? 13.655 -6.609 -18.794 1.00 80.50 131 GLY A N 1
ATOM 987 C CA . GLY A 1 131 ? 14.922 -5.883 -18.819 1.00 80.50 131 GLY A CA 1
ATOM 988 C C . GLY A 1 131 ? 14.657 -4.431 -18.450 1.00 80.50 131 GLY A C 1
ATOM 989 O O . GLY A 1 131 ? 13.977 -3.755 -19.212 1.00 80.50 131 GLY A O 1
ATOM 990 N N . TRP A 1 132 ? 15.149 -3.969 -17.300 1.00 79.31 132 TRP A N 1
ATOM 991 C CA . TRP A 1 132 ? 14.950 -2.608 -16.791 1.00 79.31 132 TRP A CA 1
ATOM 992 C C . TRP A 1 132 ? 16.293 -1.959 -16.467 1.00 79.31 132 TRP A C 1
ATOM 994 O O . TRP A 1 132 ? 17.141 -2.590 -15.839 1.00 79.31 132 TRP A O 1
ATOM 1004 N N . HIS A 1 133 ? 16.465 -0.691 -16.840 1.00 76.06 133 HIS A N 1
ATOM 1005 C CA . HIS A 1 133 ? 17.624 0.100 -16.437 1.00 76.06 133 HIS A CA 1
ATOM 1006 C C . HIS A 1 133 ? 17.193 1.288 -15.576 1.00 76.06 133 HIS A C 1
ATOM 1008 O O . HIS A 1 133 ? 16.200 1.968 -15.859 1.00 76.06 133 HIS A O 1
ATOM 1014 N N . SER A 1 134 ? 17.973 1.560 -14.531 1.00 71.75 134 SER A N 1
ATOM 1015 C CA . SER A 1 134 ? 17.776 2.731 -13.687 1.00 71.75 134 SER A CA 1
ATOM 1016 C C . SER A 1 134 ? 18.087 4.024 -14.448 1.00 71.75 134 SER A C 1
ATOM 1018 O O . SER A 1 134 ? 18.704 4.042 -15.518 1.00 71.75 134 SER A O 1
ATOM 1020 N N . LYS A 1 135 ? 17.657 5.160 -13.892 1.00 71.50 135 LYS A N 1
ATOM 1021 C CA . LYS A 1 135 ? 18.049 6.467 -14.433 1.00 71.50 135 LYS A CA 1
ATOM 1022 C C . LYS A 1 135 ? 19.567 6.649 -14.270 1.00 71.50 135 LYS A C 1
ATOM 1024 O O . LYS A 1 135 ? 20.082 6.285 -13.218 1.00 71.50 135 LYS A O 1
ATOM 1029 N N . PRO A 1 136 ? 20.273 7.355 -15.179 1.00 70.06 136 PRO A N 1
ATOM 1030 C CA . PRO A 1 136 ? 21.738 7.527 -15.120 1.00 70.06 136 PRO A CA 1
ATOM 1031 C C . PRO A 1 136 ? 22.310 8.116 -13.813 1.00 70.06 136 PRO A C 1
ATOM 1033 O O . PRO A 1 136 ? 23.513 8.095 -13.571 1.00 70.06 136 PRO A O 1
ATOM 1036 N N . GLN A 1 137 ? 21.462 8.722 -12.978 1.00 66.31 137 GLN A N 1
ATOM 1037 C CA . GLN A 1 137 ? 21.837 9.297 -11.681 1.00 66.31 137 GLN A CA 1
ATOM 1038 C C . GLN A 1 137 ? 21.715 8.284 -10.525 1.00 66.31 137 GLN A C 1
ATOM 1040 O O . GLN A 1 137 ? 22.254 8.516 -9.444 1.00 66.31 137 GLN A O 1
ATOM 1045 N N . GLN A 1 138 ? 21.023 7.166 -10.744 1.00 65.62 138 GLN A N 1
ATOM 1046 C CA . GLN A 1 138 ? 20.770 6.088 -9.793 1.00 65.62 138 GLN A CA 1
ATOM 1047 C C . GLN A 1 138 ? 21.766 4.948 -10.029 1.00 65.62 138 GLN A C 1
ATOM 1049 O O . GLN A 1 138 ? 21.415 3.876 -10.517 1.00 65.62 138 GLN A O 1
ATOM 1054 N N . LYS A 1 139 ? 23.024 5.211 -9.669 1.00 71.38 139 LYS A N 1
ATOM 1055 C CA . LYS A 1 139 ? 24.096 4.208 -9.679 1.00 71.38 139 LYS A CA 1
ATOM 1056 C C . LYS A 1 139 ? 23.786 3.050 -8.730 1.00 71.38 139 LYS A C 1
ATOM 1058 O O . LYS A 1 139 ? 22.990 3.210 -7.805 1.00 71.38 139 LYS A O 1
ATOM 1063 N N . LEU A 1 140 ? 24.517 1.943 -8.860 1.00 69.88 140 LEU A N 1
ATOM 1064 C CA . LEU A 1 140 ? 24.419 0.780 -7.963 1.00 69.88 140 LEU A CA 1
ATOM 1065 C C . LEU A 1 140 ? 24.575 1.142 -6.474 1.00 69.88 140 LEU A C 1
ATOM 1067 O O . LEU A 1 140 ? 23.948 0.540 -5.608 1.00 69.88 14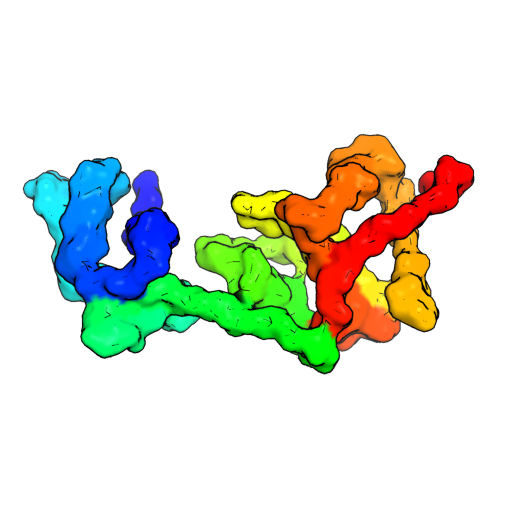0 LEU A O 1
ATOM 1071 N N . SER A 1 141 ? 25.370 2.172 -6.165 1.00 70.62 141 SER A N 1
ATOM 1072 C CA . SER A 1 141 ? 25.564 2.678 -4.798 1.00 70.62 141 SER A CA 1
ATOM 1073 C C . SER A 1 141 ? 24.399 3.512 -4.252 1.00 70.62 141 SER A C 1
ATOM 1075 O O . SER A 1 141 ? 24.399 3.869 -3.071 1.00 70.62 141 SER A O 1
ATOM 1077 N N . HIS A 1 142 ? 23.406 3.850 -5.078 1.00 77.12 142 HIS A N 1
ATOM 1078 C CA . HIS A 1 142 ? 22.234 4.588 -4.634 1.00 77.12 142 HIS A CA 1
ATOM 1079 C C . HIS A 1 142 ? 21.410 3.709 -3.674 1.00 77.12 142 HIS A C 1
ATOM 1081 O O . HIS A 1 142 ? 21.075 2.584 -4.044 1.00 77.12 142 HIS A O 1
ATOM 1087 N N . PRO A 1 143 ? 21.014 4.192 -2.477 1.00 72.31 143 PRO A N 1
ATOM 1088 C CA . PRO A 1 143 ? 20.350 3.365 -1.463 1.00 72.31 143 PRO A CA 1
ATOM 1089 C C . PRO A 1 143 ? 19.113 2.617 -1.970 1.00 72.31 143 PRO A C 1
ATOM 1091 O O . PRO A 1 143 ? 18.903 1.462 -1.620 1.00 72.31 143 PRO A O 1
ATOM 1094 N N . THR A 1 144 ? 18.320 3.255 -2.835 1.00 71.81 144 THR A N 1
ATOM 1095 C CA . THR A 1 144 ? 17.153 2.626 -3.473 1.00 71.81 144 THR A CA 1
ATOM 1096 C C . THR A 1 144 ? 17.535 1.471 -4.402 1.00 71.81 144 THR A C 1
ATOM 1098 O O . THR A 1 144 ? 16.851 0.458 -4.399 1.00 71.81 144 THR A O 1
ATOM 1101 N N . ILE A 1 145 ? 18.625 1.597 -5.170 1.00 76.62 145 ILE A N 1
ATOM 1102 C CA . ILE A 1 145 ? 19.084 0.548 -6.094 1.00 76.62 145 ILE A CA 1
ATOM 1103 C C . ILE A 1 145 ? 19.726 -0.592 -5.311 1.00 76.62 145 ILE A C 1
ATOM 1105 O O . ILE A 1 145 ? 19.379 -1.743 -5.530 1.00 76.62 145 ILE A O 1
ATOM 1109 N N . ALA A 1 146 ? 20.578 -0.283 -4.333 1.00 75.06 146 ALA A N 1
ATOM 1110 C CA . ALA A 1 146 ? 21.155 -1.290 -3.448 1.00 75.06 146 ALA A CA 1
ATOM 1111 C C . ALA A 1 146 ? 20.074 -2.083 -2.689 1.00 75.06 146 ALA A C 1
ATOM 1113 O O . ALA A 1 146 ? 20.172 -3.302 -2.579 1.00 75.06 146 ALA A O 1
ATOM 1114 N N . GLY A 1 147 ? 19.025 -1.406 -2.207 1.00 73.00 147 GLY A N 1
ATOM 1115 C CA . GLY A 1 147 ? 17.877 -2.058 -1.572 1.00 73.00 147 GLY A CA 1
ATOM 1116 C C . GLY A 1 147 ? 17.073 -2.929 -2.539 1.00 73.00 147 GLY A C 1
ATOM 1117 O O . GLY A 1 147 ? 16.661 -4.022 -2.174 1.00 73.00 147 GLY A O 1
ATOM 1118 N N . PHE A 1 148 ? 16.901 -2.480 -3.784 1.00 73.81 148 PHE A N 1
ATOM 1119 C CA . PHE A 1 148 ? 16.214 -3.241 -4.827 1.00 73.81 148 PHE A CA 1
ATOM 1120 C C . PHE A 1 148 ? 16.993 -4.494 -5.260 1.00 73.81 148 PHE A C 1
ATOM 1122 O O . PHE A 1 148 ? 16.411 -5.563 -5.398 1.00 73.81 148 PHE A O 1
ATOM 1129 N N . LEU A 1 149 ? 18.316 -4.388 -5.421 1.00 76.38 149 LEU A N 1
ATOM 1130 C CA . LEU A 1 149 ? 19.195 -5.515 -5.762 1.00 76.38 149 LEU A CA 1
ATOM 1131 C C . LEU A 1 149 ? 19.319 -6.536 -4.624 1.00 76.38 149 LEU A C 1
ATOM 1133 O O . LEU A 1 149 ? 19.558 -7.712 -4.872 1.00 76.38 149 LEU A O 1
ATOM 1137 N N . GLY A 1 150 ? 19.186 -6.082 -3.377 1.00 74.00 150 GLY A N 1
ATOM 1138 C CA . GLY A 1 150 ? 19.206 -6.934 -2.188 1.00 74.00 150 GLY A CA 1
ATOM 1139 C C . GLY A 1 150 ? 17.843 -7.507 -1.797 1.00 74.00 150 GLY A C 1
ATOM 1140 O O . GLY A 1 150 ? 17.736 -8.069 -0.710 1.00 74.00 150 GLY A O 1
ATOM 1141 N N . HIS A 1 151 ? 16.808 -7.326 -2.622 1.00 80.88 151 HIS A N 1
ATOM 1142 C CA . HIS A 1 151 ? 15.444 -7.737 -2.309 1.00 80.88 151 HIS A CA 1
ATOM 1143 C C . HIS A 1 151 ? 15.313 -9.263 -2.234 1.00 80.88 151 HIS A C 1
ATOM 1145 O O . HIS A 1 151 ? 15.688 -9.974 -3.167 1.00 80.88 151 HIS A O 1
ATOM 1151 N N . ASP A 1 152 ? 14.738 -9.755 -1.136 1.00 81.31 152 ASP A N 1
ATOM 1152 C CA . ASP A 1 152 ? 14.412 -11.167 -0.949 1.00 81.31 152 ASP A CA 1
ATOM 1153 C C . ASP A 1 152 ? 12.925 -11.398 -1.286 1.00 81.31 152 ASP A C 1
ATOM 1155 O O . ASP A 1 152 ? 12.057 -10.902 -0.552 1.00 81.31 152 ASP A O 1
ATOM 1159 N N . PRO A 1 153 ? 12.605 -12.140 -2.367 1.00 81.38 153 PRO A N 1
ATOM 1160 C CA . PRO A 1 153 ? 11.226 -12.401 -2.771 1.00 81.38 153 PRO A CA 1
ATOM 1161 C C . PRO A 1 153 ? 10.453 -13.300 -1.788 1.00 81.38 153 PRO A C 1
ATOM 1163 O O . PRO A 1 153 ? 9.237 -13.429 -1.922 1.00 81.38 153 PRO A O 1
ATOM 1166 N N . GLU A 1 154 ? 11.113 -13.932 -0.807 1.00 82.88 154 GLU A N 1
ATOM 1167 C CA . GLU A 1 154 ? 10.432 -14.649 0.281 1.00 82.88 154 GLU A CA 1
ATOM 1168 C C . GLU A 1 154 ? 9.986 -13.721 1.424 1.00 82.88 154 GLU A C 1
ATOM 1170 O O . GLU A 1 154 ? 9.090 -14.081 2.189 1.00 82.88 154 GLU A O 1
ATOM 1175 N N . GLN A 1 155 ? 10.600 -12.539 1.553 1.00 82.12 155 GLN A N 1
ATOM 1176 C CA . GLN A 1 155 ? 10.348 -11.587 2.646 1.00 82.12 155 GLN A CA 1
ATOM 1177 C C . GLN A 1 155 ? 9.602 -10.330 2.193 1.00 82.12 155 GLN A C 1
ATOM 1179 O O . GLN A 1 155 ? 8.993 -9.640 3.011 1.00 82.12 155 GLN A O 1
ATOM 1184 N N . SER A 1 156 ? 9.649 -10.024 0.900 1.00 85.12 156 SER A N 1
ATOM 1185 C CA . SER A 1 156 ? 9.165 -8.763 0.356 1.00 85.12 156 SER A CA 1
ATOM 1186 C C . SER A 1 156 ? 8.723 -8.917 -1.099 1.00 85.12 156 SER A C 1
ATOM 1188 O O . SER A 1 156 ? 9.059 -9.894 -1.763 1.00 85.12 156 SER A O 1
ATOM 1190 N N . THR A 1 157 ? 7.905 -7.982 -1.581 1.00 90.00 157 THR A N 1
ATOM 1191 C CA . THR A 1 157 ? 7.327 -8.008 -2.930 1.00 90.00 157 THR A CA 1
ATOM 1192 C C . THR A 1 157 ? 7.687 -6.761 -3.734 1.00 90.00 157 THR A C 1
ATOM 1194 O O . THR A 1 157 ? 7.502 -5.630 -3.279 1.00 90.00 157 THR A O 1
ATOM 1197 N N . VAL A 1 158 ? 8.111 -6.955 -4.986 1.00 91.69 158 VAL A N 1
ATOM 1198 C CA . VAL A 1 158 ? 8.167 -5.888 -5.996 1.00 91.69 158 VAL A CA 1
ATOM 1199 C C . VAL A 1 158 ? 6.899 -5.924 -6.849 1.00 91.69 158 VAL A C 1
ATOM 1201 O O . VAL A 1 158 ? 6.710 -6.830 -7.655 1.00 91.69 158 VAL A O 1
ATOM 1204 N N . HIS A 1 159 ? 6.029 -4.925 -6.719 1.00 93.94 159 HIS A N 1
ATOM 1205 C CA . HIS A 1 159 ? 4.816 -4.787 -7.529 1.00 93.94 159 HIS A CA 1
ATOM 1206 C C . HIS A 1 159 ? 5.124 -4.098 -8.864 1.00 93.94 159 HIS A C 1
ATOM 1208 O O . HIS A 1 159 ? 5.436 -2.907 -8.873 1.00 93.94 159 HIS A O 1
ATOM 1214 N N . LEU A 1 160 ? 4.998 -4.812 -9.989 1.00 93.94 160 LEU A N 1
ATOM 1215 C CA . LEU A 1 160 ? 5.260 -4.254 -11.318 1.00 93.94 160 LEU A CA 1
ATOM 1216 C C . LEU A 1 160 ? 4.026 -3.565 -11.911 1.00 93.94 160 LEU A C 1
ATOM 1218 O O . LEU A 1 160 ? 2.979 -4.179 -12.126 1.00 93.94 160 LEU A O 1
ATOM 1222 N N . PHE A 1 161 ? 4.205 -2.297 -12.255 1.00 94.75 161 PHE A N 1
ATOM 1223 C CA . PHE A 1 161 ? 3.283 -1.456 -13.002 1.00 94.75 161 PHE A CA 1
ATOM 1224 C C . PHE A 1 161 ? 3.944 -1.071 -14.323 1.00 94.75 161 PHE A C 1
ATOM 1226 O O . PHE A 1 161 ? 4.985 -0.417 -14.335 1.00 94.75 161 PHE A O 1
ATOM 1233 N N . PHE A 1 162 ? 3.345 -1.461 -15.442 1.00 92.25 162 PHE A N 1
ATOM 1234 C CA . PHE A 1 162 ? 3.908 -1.270 -16.776 1.00 92.25 162 PHE A CA 1
ATOM 1235 C C . PHE A 1 162 ? 2.945 -0.494 -17.668 1.00 92.25 162 PHE A C 1
ATOM 1237 O O . PHE A 1 162 ? 1.738 -0.724 -17.633 1.00 92.25 162 PHE A O 1
ATOM 1244 N N . ARG A 1 163 ? 3.468 0.400 -18.501 1.00 90.69 163 ARG A N 1
ATOM 1245 C CA . ARG A 1 163 ? 2.701 1.043 -19.572 1.00 90.69 163 ARG A CA 1
ATOM 1246 C C . ARG A 1 163 ? 3.534 1.140 -20.836 1.00 90.69 163 ARG A C 1
ATOM 1248 O O . ARG A 1 163 ? 4.752 1.277 -20.769 1.00 90.69 163 ARG A O 1
ATOM 1255 N N . THR A 1 164 ? 2.867 1.117 -21.977 1.00 84.31 164 THR A N 1
ATOM 1256 C CA . THR A 1 164 ? 3.518 1.268 -23.281 1.00 84.31 164 THR A CA 1
ATOM 1257 C C . THR A 1 164 ? 3.723 2.728 -23.660 1.00 84.31 164 THR A C 1
ATOM 1259 O O . THR A 1 164 ? 4.701 3.042 -24.318 1.00 84.31 164 THR A O 1
ATOM 1262 N N . GLU A 1 165 ? 2.843 3.622 -23.204 1.00 83.00 165 GLU A N 1
ATOM 1263 C CA . GLU A 1 165 ? 2.816 5.029 -23.615 1.00 83.00 165 GLU A CA 1
ATOM 1264 C C . GLU A 1 165 ? 2.763 5.958 -22.397 1.00 83.00 165 GLU A C 1
ATOM 1266 O O . GLU A 1 165 ? 2.106 5.669 -21.392 1.00 83.00 165 GLU A O 1
ATOM 1271 N N . ALA A 1 166 ? 3.444 7.103 -22.476 1.00 80.56 166 ALA A N 1
ATOM 1272 C CA . ALA A 1 166 ? 3.583 8.021 -21.343 1.00 80.56 166 ALA A CA 1
ATOM 1273 C C . ALA A 1 166 ? 2.267 8.684 -20.884 1.00 80.56 166 ALA A C 1
ATOM 1275 O O . ALA A 1 166 ? 2.184 9.124 -19.731 1.00 80.56 166 ALA A O 1
ATOM 1276 N N . ASP A 1 167 ? 1.254 8.722 -21.749 1.00 83.56 167 ASP A N 1
ATOM 1277 C CA . ASP A 1 167 ? -0.047 9.350 -21.486 1.00 83.56 167 ASP A CA 1
ATOM 1278 C C . ASP A 1 167 ? -1.105 8.365 -20.959 1.00 83.56 167 ASP A C 1
ATOM 1280 O O . ASP A 1 167 ? -2.228 8.767 -20.653 1.00 83.56 167 ASP A O 1
ATOM 1284 N N . HIS A 1 168 ? -0.743 7.089 -20.801 1.00 85.62 168 HIS A N 1
ATOM 1285 C CA . HIS A 1 168 ? -1.629 6.047 -20.295 1.00 85.62 168 HIS A CA 1
ATOM 1286 C C . HIS A 1 168 ? -1.357 5.697 -18.825 1.00 85.62 168 HIS A C 1
ATOM 1288 O O . HIS A 1 168 ? -0.261 5.912 -18.280 1.00 85.62 168 HIS A O 1
ATOM 1294 N N . ASP A 1 169 ? -2.388 5.139 -18.192 1.00 93.81 169 ASP A N 1
ATOM 1295 C CA . ASP A 1 169 ? -2.301 4.522 -16.874 1.00 93.81 169 ASP A CA 1
ATOM 1296 C C . ASP A 1 169 ? -1.440 3.252 -16.923 1.00 93.81 169 ASP A C 1
ATOM 1298 O O . ASP A 1 169 ? -1.176 2.681 -17.981 1.00 93.81 169 ASP A O 1
ATOM 1302 N N . TYR A 1 170 ? -0.962 2.810 -15.761 1.00 95.19 170 TYR A N 1
ATOM 1303 C CA . TYR A 1 170 ? -0.095 1.641 -15.683 1.00 95.19 170 TYR A CA 1
ATOM 1304 C C . TYR A 1 170 ? -0.910 0.373 -15.484 1.00 95.19 170 TYR A C 1
ATOM 1306 O O . TYR A 1 170 ? -1.666 0.259 -14.523 1.00 95.19 170 TYR A O 1
ATOM 1314 N N . THR A 1 171 ? -0.682 -0.626 -16.323 1.00 95.00 171 THR A N 1
ATOM 1315 C CA . THR A 1 171 ? -1.191 -1.979 -16.109 1.00 95.00 171 THR A CA 1
ATOM 1316 C C . THR A 1 171 ? -0.399 -2.657 -14.994 1.00 95.00 171 THR A C 1
ATOM 1318 O O . THR A 1 171 ? 0.829 -2.736 -15.051 1.00 95.00 171 THR A O 1
ATOM 1321 N N . TYR A 1 172 ? -1.082 -3.181 -13.978 1.00 96.00 172 TYR A N 1
ATOM 1322 C CA . TYR A 1 172 ? -0.443 -4.025 -12.972 1.00 96.00 172 TYR A CA 1
ATOM 1323 C C . TYR A 1 172 ? -0.167 -5.418 -13.548 1.00 96.00 172 TYR A C 1
ATOM 1325 O O . TYR A 1 172 ? -1.094 -6.114 -13.963 1.00 96.00 172 TYR A O 1
ATOM 1333 N N . LEU A 1 173 ? 1.097 -5.841 -13.559 1.00 94.19 173 LEU A N 1
ATOM 1334 C CA . LEU A 1 173 ? 1.519 -7.134 -14.115 1.00 94.19 173 LEU A CA 1
ATOM 1335 C C . LEU A 1 173 ? 1.791 -8.204 -13.054 1.00 94.19 173 LEU A C 1
ATOM 1337 O O . LEU A 1 173 ? 2.040 -9.355 -13.404 1.00 94.19 173 LEU A O 1
ATOM 1341 N N . GLY A 1 174 ? 1.683 -7.857 -11.771 1.00 92.81 174 GLY A N 1
ATOM 1342 C CA . GLY A 1 174 ? 1.918 -8.788 -10.672 1.00 92.81 174 GLY A CA 1
ATOM 1343 C C . GLY A 1 174 ? 3.245 -8.555 -9.946 1.00 92.81 174 GLY A C 1
ATOM 1344 O O . GLY A 1 174 ? 3.918 -7.545 -10.175 1.00 92.81 174 GLY A O 1
ATOM 1345 N N . PRO A 1 175 ? 3.591 -9.452 -9.008 1.00 92.00 175 PRO A N 1
ATOM 1346 C CA . PRO A 1 175 ? 4.882 -9.441 -8.340 1.00 92.00 175 PRO A CA 1
ATOM 1347 C C . PRO A 1 175 ? 6.003 -9.862 -9.299 1.00 92.00 175 PRO A C 1
ATOM 1349 O O . PRO A 1 175 ? 5.812 -10.752 -10.129 1.00 92.00 175 PRO A O 1
ATOM 1352 N N . VAL A 1 176 ? 7.179 -9.257 -9.152 1.00 89.56 176 VAL A N 1
ATOM 1353 C CA . VAL A 1 176 ? 8.405 -9.660 -9.852 1.00 89.56 176 VAL A CA 1
ATOM 1354 C C . VAL A 1 176 ? 9.522 -9.942 -8.859 1.00 89.56 176 VAL A C 1
ATOM 1356 O O . VAL A 1 176 ? 9.536 -9.404 -7.754 1.00 89.56 176 VAL A O 1
ATOM 1359 N N . ALA A 1 177 ? 10.461 -10.791 -9.263 1.00 83.88 177 ALA A N 1
ATOM 1360 C CA . ALA A 1 177 ? 11.673 -11.072 -8.511 1.00 83.88 177 ALA A CA 1
ATOM 1361 C C . ALA A 1 177 ? 12.883 -10.577 -9.300 1.00 83.88 177 ALA A C 1
ATOM 1363 O O . ALA A 1 177 ? 12.916 -10.664 -10.531 1.00 83.88 177 ALA A O 1
ATOM 1364 N N . TYR A 1 178 ? 13.877 -10.072 -8.580 1.00 80.56 178 TYR A N 1
ATOM 1365 C CA . TYR A 1 178 ? 15.176 -9.782 -9.158 1.00 80.56 178 TYR A CA 1
ATOM 1366 C C . TYR A 1 178 ? 15.838 -11.097 -9.608 1.00 80.56 178 TYR A C 1
ATOM 1368 O O . TYR A 1 178 ? 15.857 -12.073 -8.858 1.00 80.56 178 TYR A O 1
ATOM 1376 N N . LEU A 1 179 ? 16.350 -11.128 -10.842 1.00 80.31 179 LEU A N 1
ATOM 1377 C CA . LEU A 1 179 ? 17.035 -12.295 -11.406 1.00 80.31 179 LEU A CA 1
ATOM 1378 C C . LEU A 1 179 ? 18.545 -12.070 -11.471 1.00 80.31 179 LEU A C 1
ATOM 1380 O O . LEU A 1 179 ? 19.298 -12.818 -10.854 1.00 80.31 179 LEU A O 1
ATOM 1384 N N . ASP A 1 180 ? 18.979 -11.054 -12.218 1.00 76.38 180 ASP A N 1
ATOM 1385 C CA . ASP A 1 180 ? 20.389 -10.699 -12.377 1.00 76.38 180 ASP A CA 1
ATOM 1386 C C . ASP A 1 180 ? 20.543 -9.251 -12.889 1.00 76.38 180 ASP A C 1
ATOM 1388 O O . ASP A 1 180 ? 19.555 -8.624 -13.284 1.00 76.38 180 ASP A O 1
ATOM 1392 N N . HIS A 1 181 ? 21.771 -8.725 -12.900 1.00 76.81 181 HIS A N 1
ATOM 1393 C CA . HIS A 1 181 ? 22.135 -7.458 -13.542 1.00 76.81 181 HIS A CA 1
ATOM 1394 C C . HIS A 1 181 ? 23.459 -7.601 -14.294 1.00 76.81 181 HIS A C 1
ATOM 1396 O O . HIS A 1 181 ? 24.303 -8.418 -13.936 1.00 76.81 181 HIS A O 1
ATOM 1402 N N . GLU A 1 182 ? 23.675 -6.779 -15.322 1.00 71.88 182 GLU A N 1
ATOM 1403 C CA . GLU A 1 182 ? 24.987 -6.691 -15.964 1.00 71.88 182 GLU A CA 1
ATOM 1404 C C . GLU A 1 182 ? 25.924 -5.820 -15.106 1.00 71.88 182 GLU A C 1
ATOM 1406 O O . GLU A 1 182 ? 25.689 -4.617 -14.992 1.00 71.88 182 GLU A O 1
ATOM 1411 N N . PRO A 1 183 ? 26.996 -6.376 -14.508 1.00 61.97 183 PRO A N 1
ATOM 1412 C CA . PRO A 1 183 ? 27.853 -5.639 -13.574 1.00 61.97 183 PRO A CA 1
ATOM 1413 C C . PRO A 1 183 ? 28.674 -4.523 -14.240 1.00 61.97 183 PRO A C 1
ATOM 1415 O O . PRO A 1 183 ? 29.163 -3.631 -13.549 1.00 61.97 183 PRO A O 1
ATOM 1418 N N . ASP A 1 184 ? 28.819 -4.565 -15.569 1.00 60.81 184 ASP A N 1
ATOM 1419 C CA . ASP A 1 184 ? 29.606 -3.610 -16.358 1.00 60.81 184 ASP A CA 1
ATOM 1420 C C . ASP A 1 184 ? 28.755 -2.478 -16.977 1.00 60.81 184 ASP A C 1
ATOM 1422 O O . ASP A 1 184 ? 29.301 -1.601 -17.654 1.00 60.81 184 ASP A O 1
ATOM 1426 N N . GLN A 1 185 ? 27.434 -2.472 -16.750 1.00 56.56 185 GLN A N 1
ATOM 1427 C CA . GLN A 1 185 ? 26.535 -1.386 -17.150 1.00 56.56 185 GLN A CA 1
ATOM 1428 C C . GLN A 1 185 ? 26.005 -0.648 -15.904 1.00 56.56 185 GLN A C 1
ATOM 1430 O O . GLN A 1 185 ? 25.025 -1.071 -15.295 1.00 56.56 185 GLN A O 1
ATOM 1435 N N . GLU A 1 186 ? 26.666 0.460 -15.529 1.00 50.06 186 GLU A N 1
ATOM 1436 C CA . GLU A 1 186 ? 26.175 1.461 -14.553 1.00 50.06 186 GLU A CA 1
ATOM 1437 C C . GLU A 1 186 ? 25.407 2.613 -15.215 1.00 50.06 186 GLU A C 1
ATOM 1439 O O . GLU A 1 186 ? 25.851 3.094 -16.286 1.00 50.06 186 GLU A O 1
#

Radius of gyration: 20.38 Å; chains: 1; bounding box: 52×31×55 Å

Foldseek 3Di:
DDDPLVLLLVVQVVVVDFAALVVSQVVCLVVVVDAPPVSHTDDSVVSVVVCVVCVLQWDQDPNTIHGDDAPDQDAQDFDALVRVCCRQANPDDDDCVQSVPAQWHQHPPFLEIEGEEEQVAQWDADPNDIDDDHDPVCPCPRPRNVSLQPDDVVRYWYWYWYYHDPPGTTGTRGTDDDDDDDPPPD

pLDDT: mean 83.53, std 10.1, range [50.06, 97.31]

Sequence (186 aa):
MAALHEEMKAVLSEAQEPLEPAAIAERIAASGRLVRKDGKPVPVAQIVARAGKYPELFENIEGKLGLKAPDPLVVGQEYTREQAHHRLERGTAFSPATWGKEDIVPIKSTEDCALFVTDEAPGSLAEGILGWHSKPQQKLSHPTIAGFLGHDPEQSTVHLFFRTEADHDYTYLGPVAYLDHEPDQE

Secondary structure (DSSP, 8-state):
---HHHHHHHHHHHH-S-B-HHHHHHHHHHTTSS--TTSPPPPHHHHHHHHHH-TTTEEEETTEEEEPP-----TT-EE-HHHHHHHHSTTSPP-HHHHTT-SEEEPTTSS-EEEEEETTSSEEEETTEEEE---TT--TTSHHHHHHHT--TTT--EEEEEESSTTSPEEEEEEE------TT--